Protein AF-A0A562IQB0-F1 (afdb_monomer)

Radius of gyration: 19.64 Å; Cα contacts (8 Å, |Δi|>4): 357; chains: 1; bounding box: 32×89×46 Å

Secondary structure (DSSP, 8-state):
-----------------BPPS-EEEEEPS--HHHHHHHHHHTT--EEEEEPTTS-EEEEE--S-HHHHHHHHHHHTTS--EEEEEEETTTTEEEEEEEETTEEEEEEEEETTEEES---HHHHHHHHT-TTHHHHHHHHHTS--SSGGGGHHHHHHHHT--TTHHHHHH-SBPPTTPEEEPPPP--TTSTHHHH------

Nearest PDB structures (foldseek):
  2l48-assembly1_B  TM=4.822E-01  e=5.823E-01  Bacillus phage Gamma
  6wue-assembly1_B-2  TM=5.271E-01  e=2.034E+00  Synechocystis sp. PCC 6803
  4fb3-assembly1_E  TM=5.180E-01  e=3.275E+00  Alphapolyomavirus muris
  3qfq-assembly1_E  TM=4.111E-01  e=3.689E+00  Merkel cell polyomavirus
  4lmd-assembly1_A  TM=3.768E-01  e=4.156E+00  JC polyomavirus

Sequence (200 aa):
MGDHGPVNGTDDTSATVPLPTRRAVLLPPVDPATATGLLQATGCGGWLVPEPGGATVFTGEVLSAGALARALGHGAGRPDGVLLWADPSGPEAGFVLLHRGDVVTAHSWTTSGAGELGEPALAARATGRPGVEPALRDLLARPAADPLAHLPELADLFGVPAAVLPLLTAAALPTGSVRVPVAPRRPGRLRSLLGGVRRR

Organism: NCBI:txid1181884

Solvent-accessible surface area (backbone atoms only — not comparable to full-atom values): 11550 Å² total; per-residue (Å²): 135,82,86,88,76,86,83,78,77,74,77,81,68,79,71,76,62,75,60,68,87,37,32,15,32,39,44,51,81,60,59,69,67,59,51,47,52,48,36,26,73,72,57,26,33,35,30,39,38,79,42,96,89,57,43,35,35,38,42,21,59,63,94,42,71,64,59,51,48,44,49,42,19,75,72,61,80,30,43,64,42,57,32,43,36,24,22,73,74,62,52,24,20,37,40,36,36,30,46,67,16,39,77,75,38,36,32,35,27,27,66,91,41,76,45,62,88,52,49,35,65,59,51,12,58,70,68,72,36,72,79,38,21,64,58,44,44,57,56,71,71,51,84,30,82,56,17,62,73,49,50,64,61,51,26,62,67,72,68,48,65,74,81,52,54,61,65,36,62,45,77,56,77,66,90,84,52,42,80,37,68,53,51,80,85,68,91,80,66,70,62,74,82,76,59,79,80,74,80,127

Foldseek 3Di:
DDDDDPPPPPPPCPPQPFADQKKKKWDAQADPVLVLVLCQLVLWWFWWDADDPRIIITITDDPDPQLSLLSCLVRRQQDFAKMWMARLNQGKTWIFGGARSDGQAIWMAGLVFIDGQGQLCSVCVSLVHVVLSVLVVVLSPDHPNGNLVCRVVVCVSRVNDPVCSCVRNPSGDDPPIGTRHRHDDDPDDSCVSPPPPPDD

Structure (mmCIF, N/CA/C/O backbone):
data_AF-A0A562IQB0-F1
#
_entry.id   AF-A0A562IQB0-F1
#
loop_
_atom_site.group_PDB
_atom_site.id
_atom_site.type_symbol
_atom_site.label_atom_id
_atom_site.label_alt_id
_atom_site.label_comp_id
_atom_site.label_asym_id
_atom_site.label_entity_id
_atom_site.label_seq_id
_atom_site.pdbx_PDB_ins_code
_atom_site.Cartn_x
_atom_site.Cartn_y
_atom_site.Cartn_z
_atom_site.occupancy
_atom_site.B_iso_or_equiv
_atom_site.auth_seq_id
_atom_site.auth_comp_id
_atom_site.auth_asym_id
_atom_site.auth_atom_id
_atom_site.pdbx_PDB_model_num
ATOM 1 N N . MET A 1 1 ? -2.781 56.641 27.896 1.00 42.31 1 MET A N 1
ATOM 2 C CA . MET A 1 1 ? -3.361 56.889 26.560 1.00 42.31 1 MET A CA 1
ATOM 3 C C . MET A 1 1 ? -2.452 56.177 25.560 1.00 42.31 1 MET A C 1
ATOM 5 O O . MET A 1 1 ? -1.357 56.675 25.364 1.00 42.31 1 MET A O 1
ATOM 9 N N . GLY A 1 2 ? -2.885 54.989 25.088 1.00 42.03 2 GLY A N 1
ATOM 10 C CA . GLY A 1 2 ? -2.252 54.050 24.118 1.00 42.03 2 GLY A CA 1
ATOM 11 C C . GLY A 1 2 ? -0.941 53.403 24.588 1.00 42.03 2 GLY A C 1
ATOM 12 O O . GLY A 1 2 ? -0.002 54.130 24.868 1.00 42.03 2 GLY A O 1
ATOM 13 N N . ASP A 1 3 ? -0.767 52.102 24.837 1.00 43.97 3 ASP A N 1
ATOM 14 C CA . ASP A 1 3 ? -1.264 50.821 24.283 1.00 43.97 3 ASP A CA 1
ATOM 15 C C . ASP A 1 3 ? -0.743 50.429 22.880 1.00 43.97 3 ASP A C 1
ATOM 17 O O . ASP A 1 3 ? -0.773 51.231 21.950 1.00 43.97 3 ASP A O 1
ATOM 21 N N . HIS A 1 4 ? -0.334 49.150 22.804 1.00 42.56 4 HIS A N 1
ATOM 22 C CA . HIS A 1 4 ? 0.113 48.295 21.690 1.00 42.56 4 HIS A CA 1
ATOM 23 C C . HIS A 1 4 ? 1.549 48.516 21.176 1.00 42.56 4 HIS A C 1
ATOM 25 O O . HIS A 1 4 ? 1.863 49.553 20.613 1.00 42.56 4 HIS A O 1
ATOM 31 N N . GLY A 1 5 ? 2.503 47.583 21.248 1.00 34.75 5 GLY A N 1
ATOM 32 C CA . GLY A 1 5 ? 2.569 46.184 21.687 1.00 34.75 5 GLY A CA 1
ATOM 33 C C . GLY A 1 5 ? 3.905 45.604 21.166 1.00 34.75 5 GLY A C 1
ATOM 34 O O . GLY A 1 5 ? 4.421 46.113 20.168 1.00 34.75 5 GLY A O 1
ATOM 35 N N . PRO A 1 6 ? 4.527 44.591 21.797 1.00 45.34 6 PRO A N 1
ATOM 36 C CA . PRO A 1 6 ? 5.664 43.916 21.184 1.00 45.34 6 PRO A CA 1
ATOM 37 C C . PRO A 1 6 ? 5.159 43.088 19.997 1.00 45.34 6 PRO A C 1
ATOM 39 O O . PRO A 1 6 ? 4.283 42.236 20.145 1.00 45.34 6 PRO A O 1
ATOM 42 N N . VAL A 1 7 ? 5.701 43.359 18.810 1.00 49.47 7 VAL A N 1
ATOM 43 C CA . VAL A 1 7 ? 5.529 42.512 17.628 1.00 49.47 7 VAL A CA 1
ATOM 44 C C . VAL A 1 7 ? 6.107 41.131 17.932 1.00 49.47 7 VAL A C 1
ATOM 46 O O . VAL A 1 7 ? 7.309 40.901 17.829 1.00 49.47 7 VAL A O 1
ATOM 49 N N . ASN A 1 8 ? 5.227 40.212 18.333 1.00 39.94 8 ASN A N 1
ATOM 50 C CA . ASN A 1 8 ? 5.448 38.778 18.230 1.00 39.94 8 ASN A CA 1
ATOM 51 C C . ASN A 1 8 ? 5.610 38.457 16.741 1.00 39.94 8 ASN A C 1
ATOM 53 O O . ASN A 1 8 ? 4.633 38.202 16.040 1.00 39.94 8 ASN A O 1
ATOM 57 N N . GLY A 1 9 ? 6.849 38.500 16.257 1.00 36.47 9 GLY A N 1
ATOM 58 C CA . GLY A 1 9 ? 7.233 37.753 15.072 1.00 36.47 9 GLY A CA 1
ATOM 59 C C . GLY A 1 9 ? 7.100 36.281 15.422 1.00 36.47 9 GLY A C 1
ATOM 60 O O . GLY A 1 9 ? 8.008 35.693 16.000 1.00 36.47 9 GLY A O 1
ATOM 61 N N . THR A 1 10 ? 5.929 35.709 15.158 1.00 38.91 10 THR A N 1
ATOM 62 C CA . THR A 1 10 ? 5.775 34.266 15.053 1.00 38.91 10 THR A CA 1
ATOM 63 C C . THR A 1 10 ? 6.739 33.801 13.976 1.00 38.91 10 THR A C 1
ATOM 65 O O . THR A 1 10 ? 6.515 34.044 12.791 1.00 38.91 10 THR A O 1
ATOM 68 N N . ASP A 1 11 ? 7.821 33.169 14.421 1.00 38.91 11 ASP A N 1
ATOM 69 C CA . ASP A 1 11 ? 8.531 32.147 13.670 1.00 38.91 11 ASP A CA 1
ATOM 70 C C . ASP A 1 11 ? 7.488 31.154 13.143 1.00 38.91 11 ASP A C 1
ATOM 72 O O . ASP A 1 11 ? 7.149 30.172 13.799 1.00 38.91 11 ASP A O 1
ATOM 76 N N . ASP A 1 12 ? 6.971 31.401 11.943 1.00 40.09 12 ASP A N 1
ATOM 77 C CA . ASP A 1 12 ? 6.351 30.366 11.122 1.00 40.09 12 ASP A CA 1
ATOM 78 C C . ASP A 1 12 ? 7.469 29.622 10.386 1.00 40.09 12 ASP A C 1
ATOM 80 O O . ASP A 1 12 ? 7.510 29.483 9.165 1.00 40.09 12 ASP A O 1
ATOM 84 N N . THR A 1 13 ? 8.448 29.161 11.167 1.00 38.16 13 THR A N 1
ATOM 85 C CA . THR A 1 13 ? 9.287 28.059 10.738 1.00 38.16 13 THR A CA 1
ATOM 86 C C . THR A 1 13 ? 8.414 26.835 10.939 1.00 38.16 13 THR A C 1
ATOM 88 O O . THR A 1 13 ? 8.466 26.179 11.980 1.00 38.16 13 THR A O 1
ATOM 91 N N . SER A 1 14 ? 7.562 26.558 9.949 1.00 41.16 14 SER A N 1
ATOM 92 C CA . SER A 1 14 ? 7.020 25.225 9.714 1.00 41.16 14 SER A CA 1
ATOM 93 C C . SER A 1 14 ? 8.219 24.291 9.594 1.00 41.16 14 SER A C 1
ATOM 95 O O . SER A 1 14 ? 8.784 24.093 8.522 1.00 41.16 14 SER A O 1
ATOM 97 N N . ALA A 1 15 ? 8.696 23.820 10.744 1.00 43.31 15 ALA A N 1
ATOM 98 C CA . ALA A 1 15 ? 9.834 22.944 10.849 1.00 43.31 15 ALA A CA 1
ATOM 99 C C . ALA A 1 15 ? 9.416 21.651 10.167 1.00 43.31 15 ALA A C 1
ATOM 101 O O . ALA A 1 15 ? 8.668 20.849 10.727 1.00 43.31 15 ALA A O 1
ATOM 102 N N . THR A 1 16 ? 9.854 21.486 8.923 1.00 50.19 16 THR A N 1
ATOM 103 C CA . THR A 1 16 ? 9.741 20.243 8.179 1.00 50.19 16 THR A CA 1
ATOM 104 C C . THR A 1 16 ? 10.505 19.205 8.982 1.00 50.19 16 THR A C 1
ATOM 106 O O . THR A 1 16 ? 11.728 19.133 8.903 1.00 50.19 16 THR A O 1
ATOM 109 N N . VAL A 1 17 ? 9.807 18.473 9.852 1.00 49.53 17 VAL A N 1
ATOM 110 C CA . VAL A 1 17 ? 10.419 17.439 10.683 1.00 49.53 17 VAL A CA 1
ATOM 111 C C . VAL A 1 17 ? 11.012 16.418 9.714 1.00 49.53 17 VAL A C 1
ATOM 113 O O . VAL A 1 17 ? 10.239 15.775 8.996 1.00 49.53 17 VAL A O 1
ATOM 116 N N . PRO A 1 18 ? 12.349 16.274 9.642 1.00 42.94 18 PRO A N 1
ATOM 117 C CA . PRO A 1 18 ? 12.948 15.314 8.736 1.00 42.94 18 PRO A CA 1
ATOM 118 C C . PRO A 1 18 ? 12.458 13.922 9.122 1.00 42.94 18 PRO A C 1
ATOM 120 O O . PRO A 1 18 ? 12.458 13.534 10.297 1.00 42.94 18 PRO A O 1
ATOM 123 N N . LEU A 1 19 ? 11.984 13.185 8.124 1.00 52.75 19 LEU A N 1
ATOM 124 C CA . LEU A 1 19 ? 11.581 11.804 8.297 1.00 52.75 19 LEU A CA 1
ATOM 125 C C . LEU A 1 19 ? 12.832 10.974 8.645 1.00 52.75 19 LEU A C 1
ATOM 127 O O . LEU A 1 19 ? 13.829 11.057 7.933 1.00 52.75 19 LEU A O 1
ATOM 131 N N . PRO A 1 20 ? 12.812 10.149 9.708 1.00 48.25 20 PRO A N 1
ATOM 132 C CA . PRO A 1 20 ? 13.707 9.002 9.802 1.00 48.25 20 PRO A CA 1
ATOM 133 C C . PRO A 1 20 ? 13.639 8.190 8.505 1.00 48.25 20 PRO A C 1
ATOM 135 O O . PRO A 1 20 ? 12.595 8.180 7.858 1.00 48.25 20 PRO A O 1
ATOM 138 N N . THR A 1 21 ? 14.717 7.496 8.163 1.00 54.06 21 THR A N 1
ATOM 139 C CA . THR A 1 21 ? 14.787 6.429 7.151 1.00 54.06 21 THR A CA 1
ATOM 140 C C . THR A 1 21 ? 13.542 5.537 7.235 1.00 54.06 21 THR A C 1
ATOM 142 O O . THR A 1 21 ? 13.414 4.746 8.171 1.00 54.06 21 THR A O 1
ATOM 145 N N . ARG A 1 22 ? 12.553 5.730 6.353 1.00 67.88 22 ARG A N 1
ATOM 146 C CA . ARG A 1 22 ? 11.202 5.174 6.544 1.00 67.88 22 ARG A CA 1
ATOM 147 C C . ARG A 1 22 ? 10.619 4.621 5.267 1.00 67.88 22 ARG A C 1
ATOM 149 O O . ARG A 1 22 ? 10.684 5.252 4.221 1.00 67.88 22 ARG A O 1
ATOM 156 N N . ARG A 1 23 ? 9.920 3.504 5.438 1.00 82.12 23 ARG A N 1
ATOM 157 C CA . ARG A 1 23 ? 9.030 2.919 4.447 1.00 82.12 23 ARG A CA 1
ATOM 158 C C . ARG A 1 23 ? 7.651 3.563 4.580 1.00 82.12 23 ARG A C 1
ATOM 160 O O . ARG A 1 23 ? 7.104 3.653 5.684 1.00 82.12 23 ARG A O 1
ATOM 167 N N . ALA A 1 24 ? 7.099 4.007 3.462 1.00 87.44 24 ALA A N 1
ATOM 168 C CA . ALA A 1 24 ? 5.715 4.431 3.353 1.00 87.44 24 ALA A CA 1
ATOM 169 C C . ALA A 1 24 ? 4.871 3.267 2.824 1.00 87.44 24 ALA A C 1
ATOM 171 O O . ALA A 1 24 ? 5.307 2.525 1.944 1.00 87.44 24 ALA A O 1
ATOM 172 N N . VAL A 1 25 ? 3.677 3.083 3.380 1.00 89.19 25 VAL A N 1
ATOM 173 C CA . VAL A 1 25 ? 2.759 1.996 3.036 1.00 89.19 25 VAL A CA 1
ATOM 174 C C . VAL A 1 25 ? 1.351 2.553 2.923 1.00 89.19 25 VAL A C 1
ATOM 176 O O . VAL A 1 25 ? 0.805 3.072 3.893 1.00 89.19 25 VAL A O 1
ATOM 179 N N . LEU A 1 26 ? 0.735 2.404 1.758 1.00 89.38 26 LEU A N 1
ATOM 180 C CA . LEU A 1 26 ? -0.697 2.584 1.595 1.00 89.38 26 LEU A CA 1
ATOM 181 C C . LEU A 1 26 ? -1.411 1.430 2.299 1.00 89.38 26 LEU A C 1
ATOM 183 O O . LEU A 1 26 ? -1.186 0.262 1.980 1.00 89.38 26 LEU A O 1
ATOM 187 N N . LEU A 1 27 ? -2.277 1.761 3.250 1.00 86.88 27 LEU A N 1
ATOM 188 C CA . LEU A 1 27 ? -3.128 0.794 3.927 1.00 86.88 27 LEU A CA 1
ATOM 189 C C . LEU A 1 27 ? -4.439 0.602 3.147 1.00 86.88 27 LEU A C 1
ATOM 191 O O . LEU A 1 27 ? -4.934 1.558 2.541 1.00 86.88 27 LEU A O 1
ATOM 195 N N . PRO A 1 28 ? -5.040 -0.603 3.189 1.00 80.44 28 PRO A N 1
ATOM 196 C CA . PRO A 1 28 ? -6.407 -0.792 2.718 1.00 80.44 28 PRO A CA 1
ATOM 197 C C . PRO A 1 28 ? -7.372 0.098 3.524 1.00 80.44 28 PRO A C 1
ATOM 199 O O . PRO A 1 28 ? -7.030 0.513 4.634 1.00 80.44 28 PRO A O 1
ATOM 202 N N . PRO A 1 29 ? -8.579 0.382 3.005 1.00 78.06 29 PRO A N 1
ATOM 203 C CA . PRO A 1 29 ? -9.560 1.203 3.706 1.00 78.06 29 PRO A CA 1
ATOM 204 C C . PRO A 1 29 ? -9.973 0.527 5.020 1.00 78.06 29 PRO A C 1
ATOM 206 O O . PRO A 1 29 ? -10.721 -0.449 5.038 1.00 78.06 29 PRO A O 1
ATOM 209 N N . VAL A 1 30 ? -9.456 1.050 6.127 1.00 78.81 30 VAL A N 1
ATOM 210 C CA . VAL A 1 30 ? -9.752 0.634 7.501 1.00 78.81 30 VAL A CA 1
ATOM 211 C C . VAL A 1 30 ? -9.928 1.887 8.348 1.00 78.81 30 VAL A C 1
ATOM 213 O O . VAL A 1 30 ? -9.373 2.940 8.027 1.00 78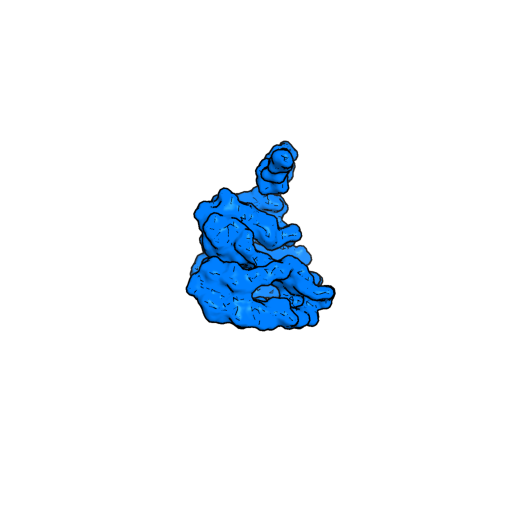.81 30 VAL A O 1
ATOM 216 N N . ASP A 1 31 ? -10.693 1.802 9.433 1.00 81.31 31 ASP A N 1
ATOM 217 C CA . ASP A 1 31 ? -10.843 2.962 10.303 1.00 81.31 31 ASP A CA 1
ATOM 218 C C . ASP A 1 31 ? -9.496 3.327 10.977 1.00 81.31 31 ASP A C 1
ATOM 220 O O . ASP A 1 31 ? -8.699 2.438 11.311 1.00 81.31 31 ASP A O 1
ATOM 224 N N . PRO A 1 32 ? -9.210 4.625 11.201 1.00 81.38 32 PRO A N 1
ATOM 225 C CA . PRO A 1 32 ? -7.925 5.059 11.751 1.00 81.38 32 PRO A CA 1
ATOM 226 C C . PRO A 1 32 ? -7.595 4.486 13.136 1.00 81.38 32 PRO A C 1
ATOM 228 O O . PRO A 1 32 ? -6.417 4.308 13.462 1.00 81.38 32 PRO A O 1
ATOM 231 N N . ALA A 1 33 ? -8.605 4.188 13.963 1.00 83.75 33 ALA A N 1
ATOM 232 C CA . ALA A 1 33 ? -8.394 3.622 15.293 1.00 83.75 33 ALA A CA 1
ATOM 233 C C . ALA A 1 33 ? -7.912 2.167 15.196 1.00 83.75 33 ALA A C 1
ATOM 235 O O . ALA A 1 33 ? -6.928 1.800 15.844 1.00 83.75 33 ALA A O 1
ATOM 236 N N . THR A 1 34 ? -8.528 1.369 14.322 1.00 84.12 34 THR A N 1
ATOM 237 C CA . THR A 1 34 ? -8.084 0.012 13.987 1.00 84.12 34 THR A CA 1
ATOM 238 C C . THR A 1 34 ? -6.694 0.024 13.362 1.00 84.12 34 THR A C 1
ATOM 240 O O . THR A 1 34 ? -5.830 -0.732 13.809 1.00 84.12 34 THR A O 1
ATOM 243 N N . ALA A 1 35 ? -6.425 0.916 12.399 1.00 83.69 35 ALA A N 1
ATOM 244 C CA . ALA A 1 35 ? -5.091 1.067 11.811 1.00 83.69 35 ALA A CA 1
ATOM 245 C C . ALA A 1 35 ? -4.028 1.352 12.884 1.00 83.69 35 ALA A C 1
ATOM 247 O O . ALA A 1 35 ? -3.000 0.679 12.946 1.00 83.69 35 ALA A O 1
ATOM 248 N N . THR A 1 36 ? -4.306 2.307 13.776 1.00 86.12 36 THR A N 1
ATOM 249 C CA . THR A 1 36 ? -3.408 2.683 14.876 1.00 86.12 36 THR A CA 1
ATOM 250 C C . THR A 1 36 ? -3.148 1.506 15.814 1.00 86.12 36 THR A C 1
ATOM 252 O O . THR A 1 36 ? -1.992 1.208 16.118 1.00 86.12 36 THR A O 1
ATOM 255 N N . GLY A 1 37 ? -4.199 0.806 16.251 1.00 83.75 37 GLY A N 1
ATOM 256 C CA . GLY A 1 37 ? -4.073 -0.347 17.143 1.00 83.75 37 GLY A CA 1
ATOM 257 C C . GLY A 1 37 ? -3.285 -1.502 16.518 1.00 83.75 37 GLY A C 1
ATOM 258 O O . GLY A 1 37 ? -2.474 -2.138 17.193 1.00 83.75 37 GLY A O 1
ATOM 259 N N . LEU A 1 38 ? -3.464 -1.742 15.218 1.00 82.81 38 LEU A N 1
ATOM 260 C CA . LEU A 1 38 ? -2.730 -2.763 14.472 1.00 82.81 38 LEU A CA 1
ATOM 261 C C . LEU A 1 38 ? -1.248 -2.434 14.329 1.00 82.81 38 LEU A C 1
ATOM 263 O O . LEU A 1 38 ? -0.409 -3.280 14.632 1.00 82.81 38 LEU A O 1
ATOM 267 N N . LEU A 1 39 ? -0.925 -1.203 13.933 1.00 85.25 39 LEU A N 1
ATOM 268 C CA . LEU A 1 39 ? 0.457 -0.733 13.829 1.00 85.25 39 LEU A CA 1
ATOM 269 C C . LEU A 1 39 ? 1.171 -0.812 15.184 1.00 85.25 39 LEU A C 1
ATOM 271 O O . LEU A 1 39 ? 2.314 -1.255 15.279 1.00 85.25 39 LEU A O 1
ATOM 275 N N . GLN A 1 40 ? 0.472 -0.473 16.265 1.00 84.50 40 GLN A N 1
ATOM 276 C CA . GLN A 1 40 ? 0.987 -0.647 17.619 1.00 84.50 40 GLN A CA 1
ATOM 277 C C . GLN A 1 40 ? 1.226 -2.116 17.976 1.00 84.50 40 GLN A C 1
ATOM 279 O O . GLN A 1 40 ? 2.250 -2.443 18.580 1.00 84.50 40 GLN A O 1
ATOM 284 N N . ALA A 1 41 ? 0.312 -3.012 17.596 1.00 80.81 41 ALA A N 1
ATOM 285 C CA . ALA A 1 41 ? 0.441 -4.445 17.843 1.00 80.81 41 ALA A CA 1
ATOM 286 C C . ALA A 1 41 ? 1.611 -5.076 17.069 1.00 80.81 41 ALA A C 1
ATOM 288 O O . ALA A 1 41 ? 2.240 -6.009 17.574 1.00 80.81 41 ALA A O 1
ATOM 289 N N . THR A 1 42 ? 1.949 -4.545 15.889 1.00 77.56 42 THR A N 1
ATOM 290 C CA . THR A 1 42 ? 3.146 -4.941 15.128 1.00 77.56 42 THR A CA 1
ATOM 291 C C . THR A 1 42 ? 4.428 -4.289 15.647 1.00 77.56 42 THR A C 1
ATOM 293 O O . THR A 1 42 ? 5.513 -4.601 15.160 1.00 77.56 42 THR A O 1
ATOM 296 N N . GLY A 1 43 ? 4.332 -3.413 16.654 1.00 80.12 43 GLY A N 1
ATOM 297 C CA . GLY A 1 43 ? 5.461 -2.654 17.187 1.00 80.12 43 GLY A CA 1
ATOM 298 C C . GLY A 1 43 ? 5.944 -1.545 16.252 1.00 80.12 43 GLY A C 1
ATOM 299 O O . GLY A 1 43 ? 7.030 -1.013 16.468 1.00 80.12 43 GLY A O 1
ATOM 300 N N . CYS A 1 44 ? 5.157 -1.202 15.232 1.00 82.31 44 CYS A N 1
ATOM 301 C CA . CYS A 1 44 ? 5.449 -0.116 14.312 1.00 82.31 44 CYS A CA 1
ATOM 302 C C . CYS A 1 44 ? 5.146 1.229 14.980 1.00 82.31 44 CYS A C 1
ATOM 304 O O . CYS A 1 44 ? 4.100 1.428 15.601 1.00 82.31 44 CYS A O 1
ATOM 306 N N . GLY A 1 45 ? 6.074 2.169 14.825 1.00 82.38 45 GLY A N 1
ATOM 307 C CA . GLY A 1 45 ? 5.884 3.576 15.158 1.00 82.38 45 GLY A CA 1
ATOM 308 C C . GLY A 1 45 ? 6.004 4.419 13.906 1.00 82.38 45 GLY A C 1
ATOM 309 O O . GLY A 1 45 ? 6.806 4.115 13.020 1.00 82.38 45 GLY A O 1
ATOM 310 N N . GLY A 1 46 ? 5.216 5.482 13.824 1.00 86.75 46 GLY A N 1
ATOM 311 C CA . GLY A 1 46 ? 5.205 6.307 12.628 1.00 86.75 46 GLY A CA 1
ATOM 312 C C . GLY A 1 46 ? 4.090 7.328 12.632 1.00 86.75 46 GLY A C 1
ATOM 313 O O . GLY A 1 46 ? 3.742 7.886 13.673 1.00 86.75 46 GLY A O 1
ATOM 314 N N . TRP A 1 47 ? 3.577 7.592 11.440 1.00 87.81 47 TRP A N 1
ATOM 315 C CA . TRP A 1 47 ? 2.591 8.625 11.179 1.00 87.81 47 TRP A CA 1
ATOM 316 C C . TRP A 1 47 ? 1.563 8.102 10.191 1.00 87.81 47 TRP A C 1
ATOM 318 O O . TRP A 1 47 ? 1.925 7.431 9.229 1.00 87.81 47 TRP A O 1
ATOM 328 N N . LEU A 1 48 ? 0.295 8.403 10.446 1.00 88.88 48 LEU A N 1
ATOM 329 C CA . LEU A 1 48 ? -0.794 8.194 9.505 1.00 88.88 48 LEU A CA 1
ATOM 330 C C . LEU A 1 48 ? -1.068 9.508 8.787 1.00 88.88 48 LEU A C 1
ATOM 332 O O . LEU A 1 48 ? -1.266 10.544 9.423 1.00 88.88 48 LEU A O 1
ATOM 336 N N . VAL A 1 49 ? -1.098 9.439 7.468 1.00 87.31 49 VAL A N 1
ATOM 337 C CA . VAL A 1 49 ? -1.494 10.519 6.579 1.00 87.31 49 VAL A CA 1
ATOM 338 C C . VAL A 1 49 ? -2.863 10.148 6.009 1.00 87.31 49 VAL A C 1
ATOM 340 O O . VAL A 1 49 ? -2.943 9.221 5.197 1.00 87.31 49 VAL A O 1
ATOM 343 N N . PRO A 1 50 ? -3.948 10.787 6.475 1.00 81.25 50 PRO A N 1
ATOM 344 C CA . PRO A 1 50 ? -5.270 10.568 5.908 1.00 81.25 50 PRO A CA 1
ATOM 345 C C . PRO A 1 50 ? -5.367 11.238 4.535 1.00 81.25 50 PRO A C 1
ATOM 347 O O . PRO A 1 50 ? -4.998 12.401 4.394 1.00 81.25 50 PRO A O 1
ATOM 350 N N . GLU A 1 51 ? -5.911 10.525 3.552 1.00 78.06 51 GLU A N 1
ATOM 351 C CA . GLU A 1 51 ? -6.179 11.067 2.220 1.00 78.06 51 GLU A CA 1
ATOM 352 C C . GLU A 1 51 ? -7.672 11.374 2.014 1.00 78.06 51 GLU A C 1
ATOM 354 O O . GLU A 1 51 ? -8.548 10.661 2.532 1.00 78.06 51 GLU A O 1
ATOM 359 N N . PRO A 1 52 ? -7.999 12.392 1.197 1.00 61.16 52 PRO A N 1
ATOM 360 C CA . PRO A 1 52 ? -9.352 12.584 0.692 1.00 61.16 52 PRO A CA 1
ATOM 361 C C . PRO A 1 52 ? -9.812 11.321 -0.057 1.00 61.16 52 PRO A C 1
ATOM 363 O O . PRO A 1 52 ? -9.193 10.904 -1.031 1.00 61.16 52 PRO A O 1
ATOM 366 N N . GLY A 1 53 ? -10.896 10.690 0.403 1.00 63.56 53 GLY A N 1
ATOM 367 C CA . GLY A 1 53 ? -11.393 9.422 -0.158 1.00 63.56 53 GLY A CA 1
ATOM 368 C C . GLY A 1 53 ? -11.159 8.187 0.719 1.00 63.56 53 GLY A C 1
ATOM 369 O O . GLY A 1 53 ? -11.520 7.086 0.315 1.00 63.56 53 GLY A O 1
ATOM 370 N N . GLY A 1 54 ? -10.610 8.355 1.929 1.00 69.06 54 GLY A N 1
ATOM 371 C CA . GLY A 1 54 ? -10.563 7.303 2.955 1.00 69.06 54 GLY A CA 1
ATOM 372 C C . GLY A 1 54 ? -9.354 6.368 2.873 1.00 69.06 54 GLY A C 1
ATOM 373 O O . GLY A 1 54 ? -9.206 5.485 3.717 1.00 69.06 54 GLY A O 1
ATOM 374 N N . ALA A 1 55 ? -8.466 6.575 1.899 1.00 72.69 55 ALA A N 1
ATOM 375 C CA . ALA A 1 55 ? -7.147 5.958 1.900 1.00 72.69 55 ALA A CA 1
ATOM 376 C C . ALA A 1 55 ? -6.302 6.516 3.058 1.00 72.69 55 ALA A C 1
ATOM 378 O O . ALA A 1 55 ? -6.467 7.660 3.480 1.00 72.69 55 ALA A O 1
ATOM 379 N N . THR A 1 56 ? -5.398 5.701 3.597 1.00 86.62 56 THR A N 1
ATOM 380 C CA . THR A 1 56 ? -4.472 6.136 4.647 1.00 86.62 56 THR A CA 1
ATOM 381 C C . THR A 1 56 ? -3.075 5.635 4.327 1.00 86.62 56 THR A C 1
ATOM 383 O O . THR A 1 56 ? -2.877 4.436 4.124 1.00 86.62 56 THR A O 1
ATOM 386 N N . VAL A 1 57 ? -2.100 6.541 4.302 1.00 87.50 57 VAL A N 1
ATOM 387 C CA . VAL A 1 57 ? -0.686 6.187 4.150 1.00 87.50 57 VAL A CA 1
ATOM 388 C C . VAL A 1 57 ? -0.039 6.156 5.525 1.00 87.50 57 VAL A C 1
ATOM 390 O O . VAL A 1 57 ? -0.113 7.118 6.285 1.00 87.50 57 VAL A O 1
ATOM 393 N N . PHE A 1 58 ? 0.592 5.039 5.861 1.00 88.44 58 PHE A N 1
ATOM 394 C CA . PHE A 1 58 ? 1.445 4.9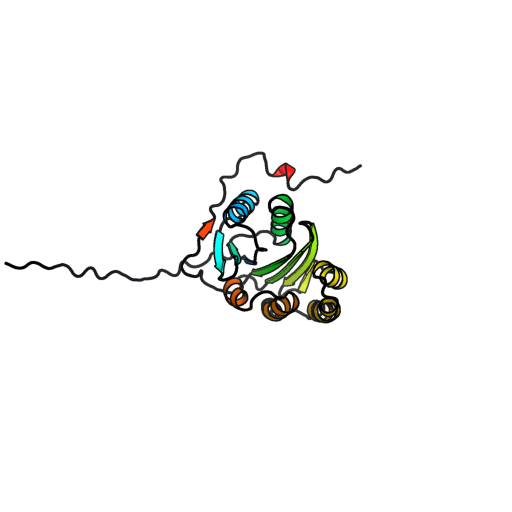27 7.029 1.00 88.44 58 PHE A CA 1
ATOM 395 C C . PHE A 1 58 ? 2.901 5.156 6.638 1.00 88.44 58 PHE A C 1
ATOM 397 O O . PHE A 1 58 ? 3.432 4.439 5.795 1.00 88.44 58 PHE A O 1
ATOM 404 N N . THR A 1 59 ? 3.568 6.086 7.313 1.00 86.69 59 THR A N 1
ATOM 405 C CA . THR A 1 59 ? 4.998 6.351 7.130 1.00 86.69 59 THR A CA 1
ATOM 406 C C . THR A 1 59 ? 5.724 6.106 8.444 1.00 86.69 59 THR A C 1
ATOM 408 O O . THR A 1 59 ? 5.511 6.811 9.437 1.00 86.69 59 THR A O 1
ATOM 411 N N . GLY A 1 60 ? 6.598 5.102 8.477 1.00 83.69 60 GLY A N 1
ATOM 412 C CA . GLY A 1 60 ? 7.225 4.672 9.722 1.00 83.69 60 GLY A CA 1
ATOM 413 C C . GLY A 1 60 ? 8.226 3.539 9.559 1.00 83.69 60 GLY A C 1
ATOM 414 O O . GLY A 1 60 ? 8.631 3.181 8.454 1.00 83.69 60 GLY A O 1
ATOM 415 N N . GLU A 1 61 ? 8.638 2.979 10.692 1.00 77.56 61 GLU A N 1
ATOM 416 C CA . GLU A 1 61 ? 9.468 1.777 10.704 1.00 77.56 61 GLU A CA 1
ATOM 417 C C . GLU A 1 61 ? 8.584 0.557 10.426 1.00 77.56 61 GLU A C 1
ATOM 419 O O . GLU A 1 61 ? 7.922 0.014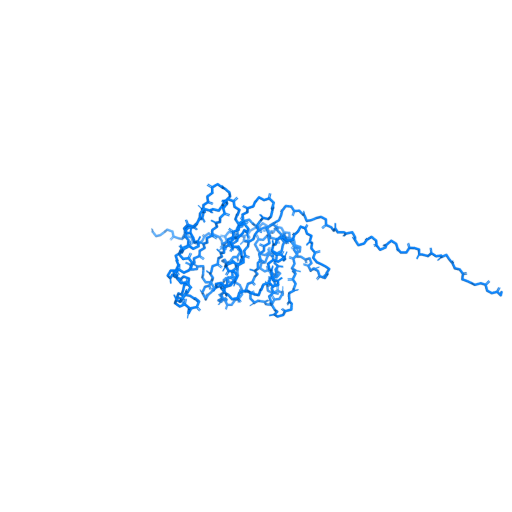 11.316 1.00 77.56 61 GLU A O 1
ATOM 424 N N . VAL A 1 62 ? 8.548 0.141 9.159 1.00 73.06 62 VAL A N 1
ATOM 425 C CA . VAL A 1 62 ? 7.882 -1.090 8.724 1.00 73.06 62 VAL A CA 1
ATOM 426 C C . VAL A 1 62 ? 8.948 -2.124 8.404 1.00 73.06 62 VAL A C 1
ATOM 428 O O . VAL A 1 62 ? 9.587 -2.059 7.361 1.00 73.06 62 VAL A O 1
ATOM 431 N N . LEU A 1 63 ? 9.107 -3.110 9.288 1.00 67.25 63 LEU A N 1
ATOM 432 C CA . LEU A 1 63 ? 10.079 -4.192 9.094 1.00 67.25 63 LEU A CA 1
ATOM 433 C C . LEU A 1 63 ? 9.731 -5.088 7.893 1.00 67.25 63 LEU A C 1
ATOM 435 O O . LEU A 1 63 ? 10.615 -5.667 7.274 1.00 67.25 63 LEU A O 1
ATOM 439 N N . SER A 1 64 ? 8.440 -5.244 7.584 1.00 78.50 64 SER A N 1
ATOM 440 C CA . SER A 1 64 ? 7.962 -6.032 6.445 1.00 78.50 64 SER A CA 1
ATOM 441 C C . SER A 1 64 ? 6.526 -5.649 6.087 1.00 78.50 64 SER A C 1
ATOM 443 O O . SER A 1 64 ? 5.635 -5.694 6.940 1.00 78.50 64 SER A O 1
ATOM 445 N N . ALA A 1 65 ? 6.288 -5.323 4.813 1.00 80.62 65 ALA A N 1
ATOM 446 C CA . ALA A 1 65 ? 4.945 -5.055 4.302 1.00 80.62 65 ALA A CA 1
ATOM 447 C C . ALA A 1 65 ? 4.048 -6.302 4.399 1.00 80.62 65 ALA A C 1
ATOM 449 O O . ALA A 1 65 ? 2.884 -6.194 4.772 1.00 80.62 65 ALA A O 1
ATOM 450 N N . GLY A 1 66 ? 4.599 -7.500 4.164 1.00 82.69 66 GLY A N 1
ATOM 451 C CA . GLY A 1 66 ? 3.873 -8.763 4.319 1.00 82.69 66 GLY A CA 1
ATOM 452 C C . GLY A 1 66 ? 3.471 -9.056 5.768 1.00 82.69 66 GLY A C 1
ATOM 453 O O . GLY A 1 66 ? 2.360 -9.522 6.022 1.00 82.69 66 GLY A O 1
ATOM 454 N N . ALA A 1 67 ? 4.331 -8.742 6.744 1.00 82.75 67 ALA A N 1
ATOM 455 C CA . ALA A 1 67 ? 3.982 -8.876 8.161 1.00 82.75 67 ALA A CA 1
ATOM 456 C C . ALA A 1 67 ? 2.853 -7.913 8.564 1.00 82.75 67 ALA A C 1
ATOM 458 O O . ALA A 1 67 ? 1.918 -8.318 9.259 1.00 82.75 67 ALA A O 1
ATOM 459 N N . LEU A 1 68 ? 2.907 -6.668 8.081 1.00 84.19 68 LEU A N 1
ATOM 460 C CA . LEU A 1 68 ? 1.846 -5.682 8.283 1.00 84.19 68 LEU A CA 1
ATOM 461 C C . LEU A 1 68 ? 0.528 -6.124 7.626 1.00 84.19 68 LEU A C 1
ATOM 463 O O . LEU A 1 68 ? -0.518 -6.086 8.270 1.00 84.19 68 LEU A O 1
ATOM 467 N N . ALA A 1 69 ? 0.581 -6.624 6.389 1.00 86.19 69 ALA A N 1
ATOM 468 C CA . ALA A 1 69 ? -0.574 -7.150 5.666 1.00 86.19 69 ALA A CA 1
ATOM 469 C C . ALA A 1 69 ? -1.250 -8.305 6.426 1.00 86.19 69 ALA A C 1
ATOM 471 O O . ALA A 1 69 ? -2.467 -8.319 6.592 1.00 86.19 69 ALA A O 1
ATOM 472 N N . ARG A 1 70 ? -0.463 -9.241 6.975 1.00 85.56 70 ARG A N 1
ATOM 473 C CA . ARG A 1 70 ? -0.991 -10.325 7.821 1.00 85.56 70 ARG A CA 1
ATOM 474 C C . ARG A 1 70 ? -1.646 -9.790 9.091 1.00 85.56 70 ARG A C 1
ATOM 476 O O . ARG A 1 70 ? -2.710 -10.278 9.462 1.00 85.56 70 ARG A O 1
ATOM 483 N N . ALA A 1 71 ? -1.047 -8.801 9.753 1.00 84.19 71 ALA A N 1
ATOM 484 C CA . ALA A 1 71 ? -1.639 -8.193 10.944 1.00 84.19 71 ALA A CA 1
ATOM 485 C C . ALA A 1 71 ? -2.994 -7.535 10.631 1.00 84.19 71 ALA A C 1
ATOM 487 O O . ALA A 1 71 ? -3.964 -7.761 11.357 1.00 84.19 71 ALA A O 1
ATOM 488 N N . LEU A 1 72 ? -3.085 -6.813 9.509 1.00 82.31 72 LEU A N 1
ATOM 489 C CA . LEU A 1 72 ? -4.343 -6.267 8.987 1.00 82.31 72 LEU A CA 1
ATOM 490 C C . LEU A 1 72 ? -5.371 -7.369 8.730 1.00 82.31 72 LEU A C 1
ATOM 492 O O . LEU A 1 72 ? -6.510 -7.259 9.176 1.00 82.31 72 LEU A O 1
ATOM 496 N N . GLY A 1 73 ? -4.957 -8.469 8.106 1.00 82.81 73 GLY A N 1
ATOM 497 C CA . GLY A 1 73 ? -5.804 -9.634 7.881 1.00 82.81 73 GLY A CA 1
ATOM 498 C C . GLY A 1 73 ? -6.475 -10.186 9.137 1.00 82.81 73 GLY A C 1
ATOM 499 O O . GLY A 1 73 ? -7.667 -10.501 9.126 1.00 82.81 73 GLY A O 1
ATOM 500 N N . HIS A 1 74 ? -5.720 -10.257 10.235 1.00 81.81 74 HIS A N 1
ATOM 501 C CA . HIS A 1 74 ? -6.193 -10.822 11.497 1.00 81.81 74 HIS A CA 1
ATOM 502 C C . HIS A 1 74 ? -7.063 -9.857 12.309 1.00 81.81 74 HIS A C 1
ATOM 504 O O . HIS A 1 74 ? -7.956 -10.319 13.017 1.00 81.81 74 HIS A O 1
ATOM 510 N N . GLY A 1 75 ? -6.803 -8.545 12.251 1.00 75.31 75 GLY A N 1
ATOM 511 C CA . GLY A 1 75 ? -7.465 -7.581 13.140 1.00 75.31 75 GLY A CA 1
ATOM 512 C C . GLY A 1 75 ? -8.417 -6.584 12.480 1.00 75.31 75 GLY A C 1
ATOM 513 O O . GLY A 1 75 ? -9.200 -5.980 13.201 1.00 75.31 75 GLY A O 1
ATOM 514 N N . ALA A 1 76 ? -8.413 -6.433 11.152 1.00 73.56 76 ALA A N 1
ATOM 515 C CA . ALA A 1 76 ? -9.265 -5.468 10.441 1.00 73.56 76 ALA A CA 1
ATOM 516 C C . ALA A 1 76 ? -10.506 -6.094 9.776 1.00 73.56 76 ALA A C 1
ATOM 518 O O . ALA A 1 76 ? -11.049 -5.539 8.827 1.00 73.56 76 ALA A O 1
ATOM 519 N N . GLY A 1 77 ? -10.958 -7.267 10.233 1.00 70.69 77 GLY A N 1
ATOM 520 C CA . GLY A 1 77 ? -12.195 -7.865 9.719 1.00 70.69 77 GLY A CA 1
ATOM 521 C C . GLY A 1 77 ? -12.091 -8.415 8.293 1.00 70.69 77 GLY A C 1
ATOM 522 O O . GLY A 1 77 ? -13.074 -8.375 7.562 1.00 70.69 77 GLY A O 1
ATOM 523 N N . ARG A 1 78 ? -10.929 -8.982 7.927 1.00 80.88 78 ARG A N 1
ATOM 524 C CA . ARG A 1 78 ? -10.672 -9.640 6.630 1.00 80.88 78 ARG A CA 1
ATOM 525 C C . ARG A 1 78 ? -10.755 -8.705 5.410 1.00 80.88 78 ARG A C 1
ATOM 527 O O . ARG A 1 78 ? -11.548 -8.964 4.506 1.00 80.88 78 ARG A O 1
ATOM 534 N N . PRO A 1 79 ? -9.920 -7.654 5.347 1.00 79.50 79 PRO A N 1
ATOM 535 C CA . PRO A 1 79 ? -9.937 -6.718 4.229 1.00 79.50 79 PRO A CA 1
ATOM 536 C C . PRO A 1 79 ? -9.531 -7.388 2.907 1.00 79.50 79 PRO A C 1
ATOM 538 O O . PRO A 1 79 ? -8.623 -8.223 2.867 1.00 79.50 79 PRO A O 1
ATOM 541 N N . ASP A 1 80 ? -10.187 -6.970 1.829 1.00 85.19 80 ASP A N 1
ATOM 542 C CA . ASP A 1 80 ? -9.693 -7.095 0.459 1.00 85.19 80 ASP A CA 1
ATOM 543 C C . ASP A 1 80 ? -8.943 -5.806 0.102 1.00 85.19 80 ASP A C 1
ATOM 545 O O . ASP A 1 80 ? -9.381 -4.710 0.463 1.00 85.19 80 ASP A O 1
ATOM 549 N N . GLY A 1 81 ? -7.819 -5.909 -0.605 1.00 86.56 81 GLY A N 1
ATOM 550 C CA . GLY A 1 81 ? -7.133 -4.717 -1.095 1.00 86.56 81 GLY A CA 1
ATOM 551 C C . GLY A 1 81 ? -5.663 -4.916 -1.412 1.00 86.56 81 GLY A C 1
ATOM 552 O O . GLY A 1 81 ? -5.106 -6.002 -1.271 1.00 86.56 81 GLY A O 1
ATOM 553 N N . VAL A 1 82 ? -5.030 -3.827 -1.833 1.00 88.94 82 VAL A N 1
ATOM 554 C CA . VAL A 1 82 ? -3.597 -3.768 -2.105 1.00 88.94 82 VAL A CA 1
ATOM 555 C C . VAL A 1 82 ? -2.917 -2.881 -1.069 1.00 88.94 82 VAL A C 1
ATOM 557 O O . VAL A 1 82 ? -3.388 -1.787 -0.766 1.00 88.94 82 VAL A O 1
ATOM 560 N N . LEU A 1 83 ? -1.799 -3.356 -0.531 1.00 90.94 83 LEU A N 1
ATOM 561 C CA . LEU A 1 83 ? -0.832 -2.520 0.159 1.00 90.94 83 LEU A CA 1
ATOM 562 C C . LEU A 1 83 ? 0.264 -2.187 -0.840 1.00 90.94 83 LEU A C 1
ATOM 564 O O . LEU A 1 83 ? 1.029 -3.075 -1.207 1.00 90.94 83 LEU A O 1
ATOM 568 N N . LEU A 1 84 ? 0.349 -0.931 -1.264 1.00 92.56 84 LEU A N 1
ATOM 569 C CA . LEU A 1 84 ? 1.504 -0.425 -2.005 1.00 92.56 84 LEU A CA 1
ATOM 570 C C . LEU A 1 84 ? 2.508 0.153 -1.021 1.00 92.56 84 LEU A C 1
ATOM 572 O O . LEU A 1 84 ? 2.112 0.813 -0.062 1.00 92.56 84 LEU A O 1
ATOM 576 N N . TRP A 1 85 ? 3.795 -0.079 -1.241 1.00 92.62 85 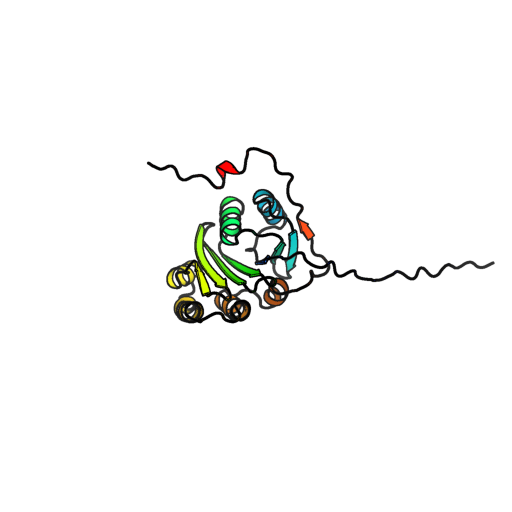TRP A N 1
ATOM 577 C CA . TRP A 1 85 ? 4.822 0.453 -0.359 1.00 92.62 85 TRP A CA 1
ATOM 578 C C . TRP A 1 85 ? 6.067 0.898 -1.112 1.00 92.62 85 TRP A C 1
ATOM 580 O O . TRP A 1 85 ? 6.382 0.382 -2.183 1.00 92.62 85 TRP A O 1
ATOM 590 N N . ALA A 1 86 ? 6.769 1.849 -0.508 1.00 91.38 86 ALA A N 1
ATOM 591 C CA . ALA A 1 86 ? 7.999 2.430 -1.017 1.00 91.38 86 ALA A CA 1
ATOM 592 C C . ALA A 1 86 ? 8.965 2.691 0.140 1.00 91.38 86 ALA A C 1
ATOM 594 O O . ALA A 1 86 ? 8.552 3.143 1.208 1.00 91.38 86 ALA A O 1
ATOM 595 N N . ASP A 1 87 ? 10.243 2.417 -0.071 1.00 87.88 87 ASP A N 1
ATOM 596 C CA . ASP A 1 87 ? 11.337 2.881 0.770 1.00 87.88 87 ASP A CA 1
ATOM 597 C C . ASP A 1 87 ? 12.191 3.857 -0.055 1.00 87.88 87 ASP A C 1
ATOM 599 O O . ASP A 1 87 ? 12.987 3.432 -0.891 1.00 87.88 87 ASP A O 1
ATOM 603 N N . PRO A 1 88 ? 12.018 5.178 0.120 1.00 74.69 88 PRO A N 1
ATOM 604 C CA . PRO A 1 88 ? 12.823 6.168 -0.587 1.00 74.69 88 PRO A CA 1
ATOM 605 C C . PRO A 1 88 ? 14.280 6.223 -0.099 1.00 74.69 88 PRO A C 1
ATOM 607 O O . PRO A 1 88 ? 15.101 6.876 -0.737 1.00 74.69 88 PRO A O 1
ATOM 610 N N . SER A 1 89 ? 14.618 5.579 1.027 1.00 77.38 89 SER A N 1
ATOM 611 C CA . SER A 1 89 ? 15.959 5.663 1.625 1.00 77.38 89 SER A CA 1
ATOM 612 C C . SER A 1 89 ? 16.913 4.593 1.096 1.00 77.38 89 SER A C 1
ATOM 614 O O . SER A 1 89 ? 18.102 4.850 0.922 1.00 77.38 89 SER A O 1
ATOM 616 N N . GLY A 1 90 ? 16.396 3.396 0.836 1.00 75.19 90 GLY A N 1
ATOM 617 C CA . GLY A 1 90 ? 17.034 2.388 -0.001 1.00 75.19 90 GLY A CA 1
ATOM 618 C C . GLY A 1 90 ? 16.010 2.053 -1.070 1.00 75.19 90 GLY A C 1
ATOM 619 O O . GLY A 1 90 ? 15.037 1.421 -0.687 1.00 75.19 90 GLY A O 1
ATOM 620 N N . PRO A 1 91 ? 16.157 2.532 -2.322 1.00 79.88 91 PRO A N 1
ATOM 621 C CA . PRO A 1 91 ? 15.090 2.585 -3.323 1.00 79.88 91 PRO A CA 1
ATOM 622 C C . PRO A 1 91 ? 14.514 1.193 -3.558 1.00 79.88 91 PRO A C 1
ATOM 624 O O . PRO A 1 91 ? 15.013 0.421 -4.370 1.00 79.88 91 PRO A O 1
ATOM 627 N N 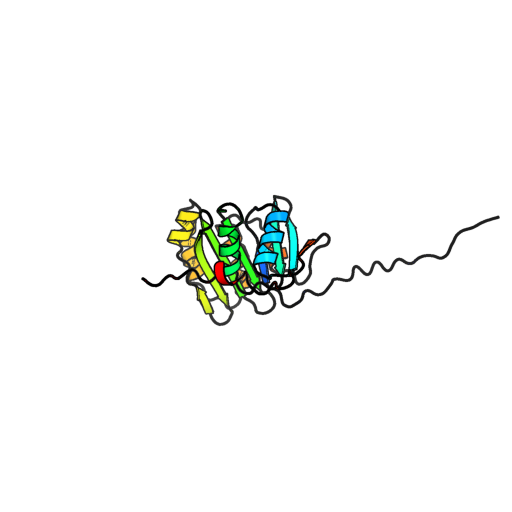. GLU A 1 92 ? 13.481 0.874 -2.796 1.00 89.19 92 GLU A N 1
ATOM 628 C CA . GLU A 1 92 ? 12.755 -0.380 -2.813 1.00 89.19 92 GLU A CA 1
ATOM 629 C C . GLU A 1 92 ? 11.279 -0.040 -2.925 1.00 89.19 92 GLU A C 1
ATOM 631 O O . GLU A 1 92 ? 10.791 0.934 -2.349 1.00 89.19 92 GLU A O 1
ATOM 636 N N . ALA A 1 93 ? 10.545 -0.854 -3.658 1.00 91.69 93 ALA A N 1
ATOM 637 C CA . ALA A 1 93 ? 9.114 -0.683 -3.803 1.00 91.69 93 ALA A CA 1
ATOM 638 C C . ALA A 1 93 ? 8.455 -2.038 -3.934 1.00 91.69 93 ALA A C 1
ATOM 640 O O . ALA A 1 93 ? 9.085 -3.025 -4.314 1.00 91.69 93 ALA A O 1
ATOM 641 N N . GLY A 1 94 ? 7.163 -2.092 -3.667 1.00 92.69 94 GLY A N 1
ATOM 642 C CA . GLY A 1 94 ? 6.444 -3.325 -3.877 1.00 92.69 94 GLY A CA 1
ATOM 643 C C . GLY A 1 94 ? 4.976 -3.223 -3.565 1.00 92.69 94 GLY A C 1
ATOM 644 O O . GLY A 1 94 ? 4.429 -2.159 -3.261 1.00 92.69 94 GLY A O 1
ATOM 645 N N . PHE A 1 95 ? 4.344 -4.384 -3.618 1.00 93.56 95 PHE A N 1
ATOM 646 C CA . PHE A 1 95 ? 2.961 -4.532 -3.229 1.00 93.56 95 PHE A CA 1
ATOM 647 C C . PHE A 1 95 ? 2.724 -5.828 -2.465 1.00 93.56 95 PHE A C 1
ATOM 649 O O . PHE A 1 95 ? 3.450 -6.811 -2.608 1.00 93.56 95 PHE A O 1
ATOM 656 N N . VAL A 1 96 ? 1.661 -5.828 -1.669 1.00 93.19 96 VAL A N 1
ATOM 657 C CA . VAL A 1 96 ? 1.075 -7.027 -1.075 1.00 93.19 96 VAL A CA 1
ATOM 658 C C . VAL A 1 96 ? -0.414 -7.004 -1.365 1.00 93.19 96 VAL A C 1
ATOM 660 O O . VAL A 1 96 ? -1.084 -6.015 -1.077 1.00 93.19 96 VAL A O 1
ATOM 663 N N . LEU A 1 97 ? -0.938 -8.085 -1.929 1.00 92.06 97 LEU A N 1
ATOM 664 C CA . LEU A 1 97 ? -2.360 -8.226 -2.189 1.00 92.06 97 LEU A CA 1
ATOM 665 C C . LEU A 1 97 ? -3.017 -9.064 -1.096 1.00 92.06 97 LEU A C 1
ATOM 667 O O . LEU A 1 97 ? -2.582 -10.182 -0.801 1.00 92.06 97 LEU A O 1
ATOM 671 N N . LEU A 1 98 ? -4.083 -8.515 -0.527 1.00 90.25 98 LEU A N 1
ATOM 672 C CA . LEU A 1 98 ? -4.943 -9.161 0.447 1.00 90.25 98 LEU A CA 1
ATOM 673 C C . LEU A 1 98 ? -6.255 -9.579 -0.212 1.00 90.25 98 LEU A C 1
ATOM 675 O O . LEU A 1 98 ? -6.890 -8.778 -0.900 1.00 90.25 98 LEU A O 1
ATOM 679 N N . HIS A 1 99 ? -6.676 -10.814 0.049 1.00 89.25 99 HIS A N 1
ATOM 680 C CA . HIS A 1 99 ? -8.029 -11.273 -0.234 1.00 89.25 99 HIS A CA 1
ATOM 681 C C . HIS A 1 99 ? -8.623 -11.899 1.021 1.00 89.25 99 HIS A C 1
ATOM 683 O O . HIS A 1 99 ? -8.069 -12.857 1.557 1.00 89.25 99 HIS A O 1
ATOM 689 N N . ARG A 1 100 ? -9.742 -11.359 1.508 1.00 87.19 100 ARG A N 1
ATOM 690 C CA . ARG A 1 100 ? -10.410 -11.789 2.745 1.00 87.19 100 ARG A CA 1
ATOM 691 C C . ARG A 1 100 ? -9.447 -11.862 3.936 1.00 87.19 100 ARG A C 1
ATOM 693 O O . ARG A 1 100 ? -9.565 -12.739 4.790 1.00 87.19 100 ARG A O 1
ATOM 700 N N . GLY A 1 101 ? -8.509 -10.917 4.001 1.00 84.44 101 GLY A N 1
ATOM 701 C CA . GLY A 1 101 ? -7.469 -10.831 5.024 1.00 84.44 101 GLY A CA 1
ATOM 702 C C . GLY A 1 101 ? -6.267 -11.759 4.834 1.00 84.44 101 GLY A C 1
ATOM 703 O O . GLY A 1 101 ? -5.286 -11.610 5.558 1.00 84.44 101 GLY A O 1
ATOM 704 N N . ASP A 1 102 ? -6.285 -12.671 3.867 1.00 88.56 102 ASP A N 1
ATOM 705 C CA . ASP A 1 102 ? -5.135 -13.520 3.572 1.00 88.56 102 ASP A CA 1
ATOM 706 C C . ASP A 1 102 ? -4.217 -12.849 2.548 1.00 88.56 102 ASP A C 1
ATOM 708 O O . ASP A 1 102 ? -4.676 -12.254 1.573 1.00 88.56 102 ASP A O 1
ATOM 712 N N . VAL A 1 103 ? -2.902 -12.962 2.756 1.00 90.56 103 VAL A N 1
ATOM 713 C CA . VAL A 1 103 ? -1.919 -12.549 1.747 1.00 90.56 103 VAL A CA 1
ATOM 714 C C . VAL A 1 103 ? -1.971 -13.548 0.603 1.00 90.56 103 VAL A C 1
ATOM 716 O O . VAL A 1 103 ? -1.578 -14.701 0.766 1.00 90.56 103 VAL A O 1
ATOM 719 N N . VAL A 1 104 ? -2.448 -13.089 -0.548 1.00 91.69 104 VAL A N 1
ATOM 720 C CA . VAL A 1 104 ? -2.564 -13.905 -1.760 1.00 91.69 104 VAL A CA 1
ATOM 721 C C . VAL A 1 104 ? -1.249 -13.931 -2.517 1.00 91.69 104 VAL A C 1
ATOM 723 O O . VAL A 1 104 ? -0.809 -14.975 -2.982 1.00 91.69 104 VAL A O 1
ATOM 726 N N . THR A 1 105 ? -0.636 -12.761 -2.666 1.00 92.31 105 THR A N 1
ATOM 727 C CA . THR A 1 105 ? 0.601 -12.586 -3.417 1.00 92.31 105 THR A CA 1
ATOM 728 C C . THR A 1 105 ? 1.294 -11.310 -2.961 1.00 92.31 105 THR A C 1
ATOM 730 O O . THR A 1 105 ? 0.641 -10.361 -2.527 1.00 92.31 105 THR A O 1
ATOM 733 N N . ALA A 1 106 ? 2.613 -11.278 -3.073 1.00 93.12 106 ALA A N 1
ATOM 734 C CA . ALA A 1 106 ? 3.429 -10.113 -2.783 1.00 93.12 106 ALA A CA 1
ATOM 735 C C . ALA A 1 106 ? 4.574 -10.049 -3.785 1.00 93.12 106 ALA A C 1
ATOM 737 O O . ALA A 1 106 ? 4.983 -11.083 -4.312 1.00 93.12 106 ALA A O 1
ATOM 738 N N . HIS A 1 107 ? 5.051 -8.842 -4.059 1.00 92.81 107 HIS A N 1
ATOM 739 C CA . HIS A 1 107 ? 6.243 -8.642 -4.865 1.00 92.81 107 HIS A CA 1
ATOM 740 C C . HIS A 1 107 ? 6.998 -7.410 -4.403 1.00 92.81 107 HIS A C 1
ATOM 742 O O . HIS A 1 107 ? 6.391 -6.407 -4.018 1.00 92.81 107 HIS A O 1
ATOM 748 N N . SER A 1 108 ? 8.321 -7.493 -4.456 1.00 91.62 108 SER A N 1
ATOM 749 C CA . SER A 1 108 ? 9.223 -6.395 -4.147 1.00 91.62 108 SER A CA 1
ATOM 750 C C . SER A 1 108 ? 10.293 -6.249 -5.219 1.00 91.62 108 SER A C 1
ATOM 752 O O . SER A 1 108 ? 10.804 -7.229 -5.761 1.00 91.62 108 SER A O 1
ATOM 754 N N . TRP A 1 109 ? 10.654 -5.008 -5.494 1.00 91.25 109 TRP A N 1
ATOM 755 C CA . TRP A 1 109 ? 11.812 -4.650 -6.286 1.00 91.25 109 TRP A CA 1
ATOM 756 C C . TRP A 1 109 ? 12.815 -3.930 -5.403 1.00 91.25 109 TRP A C 1
ATOM 758 O O . TRP A 1 109 ? 12.459 -3.039 -4.633 1.00 91.25 109 TRP A O 1
ATOM 768 N N . THR A 1 110 ? 14.073 -4.304 -5.566 1.00 88.94 110 THR A N 1
ATOM 769 C CA . THR A 1 110 ? 15.241 -3.609 -5.046 1.00 88.94 110 THR A CA 1
ATOM 770 C C . THR A 1 110 ? 16.172 -3.311 -6.222 1.00 88.94 110 THR A C 1
ATOM 772 O O . THR A 1 110 ? 16.040 -3.879 -7.310 1.00 88.94 110 THR A O 1
ATOM 775 N N . THR A 1 111 ? 17.168 -2.459 -6.007 1.00 84.25 111 THR A N 1
ATOM 776 C CA . THR A 1 111 ? 18.207 -2.197 -7.017 1.00 84.25 111 THR A CA 1
ATOM 777 C C . THR A 1 111 ? 19.087 -3.410 -7.315 1.00 84.25 111 THR A C 1
ATOM 779 O O . THR A 1 111 ? 19.737 -3.455 -8.358 1.00 84.25 111 THR A O 1
ATOM 782 N N . SER A 1 112 ? 19.119 -4.403 -6.421 1.00 83.12 112 SER A N 1
ATOM 783 C CA . SER A 1 112 ? 19.843 -5.662 -6.618 1.00 83.12 112 SER A CA 1
ATOM 784 C C . SER A 1 112 ? 19.005 -6.745 -7.303 1.00 83.12 112 SER A C 1
ATOM 786 O O . SER A 1 112 ? 19.559 -7.768 -7.707 1.00 83.12 112 SER A O 1
ATOM 788 N N . GLY A 1 113 ? 17.697 -6.530 -7.472 1.00 80.38 113 GLY A N 1
ATOM 789 C CA . GLY A 1 113 ? 16.800 -7.444 -8.171 1.00 80.38 113 GLY A CA 1
ATOM 790 C C . GLY A 1 113 ? 15.398 -7.492 -7.567 1.00 80.38 113 GLY A C 1
ATOM 791 O O . GLY A 1 113 ? 15.021 -6.686 -6.725 1.00 80.38 113 GLY A O 1
ATOM 792 N N . ALA A 1 114 ? 14.597 -8.459 -8.007 1.00 80.25 114 ALA A N 1
ATOM 793 C CA . ALA A 1 114 ? 13.282 -8.705 -7.424 1.00 80.25 114 ALA A CA 1
ATOM 794 C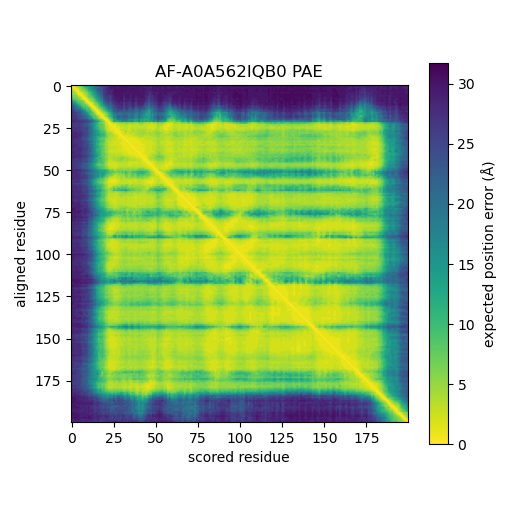 C . ALA A 1 114 ? 13.372 -9.686 -6.242 1.00 80.25 114 ALA A C 1
ATOM 796 O O . ALA A 1 114 ? 14.091 -10.685 -6.306 1.00 80.25 114 ALA A O 1
ATOM 797 N N . GLY A 1 115 ? 12.607 -9.419 -5.185 1.00 72.31 115 GLY A N 1
ATOM 798 C CA . GLY A 1 115 ? 12.360 -10.331 -4.065 1.00 72.31 115 GLY A CA 1
ATOM 799 C C . GLY A 1 115 ? 10.865 -10.628 -3.934 1.00 72.31 115 GLY A C 1
ATOM 800 O O . GLY A 1 115 ? 10.062 -9.772 -4.283 1.00 72.31 115 GLY A O 1
ATOM 801 N N . GLU A 1 116 ? 10.500 -11.805 -3.406 1.00 73.44 116 GLU A N 1
ATOM 802 C CA . GLU A 1 116 ? 9.121 -12.345 -3.390 1.00 73.44 116 GLU A CA 1
ATOM 803 C C . GLU A 1 116 ? 8.468 -12.318 -4.788 1.00 73.44 116 GLU A C 1
ATOM 805 O O . GLU A 1 116 ? 8.090 -11.276 -5.294 1.00 73.44 116 GLU A O 1
ATOM 810 N N . LEU A 1 117 ? 8.338 -13.464 -5.458 1.00 72.06 117 LEU A N 1
ATOM 811 C CA . LEU A 1 117 ? 7.752 -13.492 -6.801 1.00 72.06 117 LEU A CA 1
ATOM 812 C C . LEU A 1 117 ? 6.234 -13.572 -6.705 1.00 72.06 117 LEU A C 1
ATOM 814 O O . LEU A 1 117 ? 5.685 -14.600 -6.305 1.00 72.06 117 LEU A O 1
ATOM 818 N N . GLY A 1 118 ? 5.568 -12.485 -7.082 1.00 76.31 118 GLY A N 1
ATOM 819 C CA . GLY A 1 118 ? 4.118 -12.471 -7.131 1.00 76.31 118 GLY A CA 1
ATOM 820 C C . GLY A 1 118 ? 3.565 -13.403 -8.213 1.00 76.31 118 GLY A C 1
ATOM 821 O O . GLY A 1 118 ? 4.202 -13.625 -9.239 1.00 76.31 118 GLY A O 1
ATOM 822 N N . GLU A 1 119 ? 2.352 -13.921 -8.014 1.00 89.50 119 GLU A N 1
ATOM 823 C CA . GLU A 1 119 ? 1.618 -14.689 -9.023 1.00 89.50 119 GLU A CA 1
ATOM 824 C C . GLU A 1 119 ? 0.580 -13.786 -9.717 1.00 89.50 119 GLU A C 1
ATOM 826 O O . GLU A 1 119 ? -0.486 -13.523 -9.144 1.00 89.50 119 GLU A O 1
ATOM 831 N N . PRO A 1 120 ? 0.820 -13.323 -10.964 1.00 90.06 120 PRO A N 1
ATOM 832 C CA . PRO A 1 120 ? -0.085 -12.392 -11.644 1.00 90.06 120 PRO A CA 1
ATOM 833 C C . PRO A 1 120 ? -1.509 -12.929 -11.804 1.00 90.06 120 PRO A C 1
ATOM 835 O O . PRO A 1 120 ? -2.478 -12.178 -11.697 1.00 90.06 120 PRO A O 1
ATOM 838 N N . ALA A 1 121 ? -1.646 -14.243 -12.007 1.00 91.19 121 ALA A N 1
ATOM 839 C CA . ALA A 1 121 ? -2.941 -14.903 -12.129 1.00 91.19 121 ALA A CA 1
ATOM 840 C C . ALA A 1 121 ? -3.735 -14.859 -10.814 1.00 91.19 121 ALA A C 1
ATOM 842 O O . ALA A 1 121 ? -4.950 -14.652 -10.827 1.00 91.19 121 ALA A O 1
ATOM 843 N N . LEU A 1 122 ? -3.065 -15.015 -9.665 1.00 90.44 122 LEU A N 1
ATOM 844 C CA . LEU A 1 122 ? -3.717 -14.865 -8.366 1.00 90.44 122 LEU A CA 1
ATOM 845 C C . LEU A 1 122 ? -4.123 -13.415 -8.118 1.00 90.44 122 LEU A C 1
ATOM 847 O O . LEU A 1 122 ? -5.224 -13.176 -7.626 1.00 90.44 122 LEU A O 1
ATOM 851 N N . ALA A 1 123 ? -3.290 -12.452 -8.521 1.00 88.88 123 ALA A N 1
ATOM 852 C CA . ALA A 1 123 ? -3.631 -11.040 -8.408 1.00 88.88 123 ALA A CA 1
ATOM 853 C C . ALA A 1 123 ? -4.864 -10.662 -9.242 1.00 88.88 123 ALA A C 1
ATOM 855 O O . ALA A 1 123 ? -5.780 -10.007 -8.743 1.00 88.88 123 ALA A O 1
ATOM 856 N N . ALA A 1 124 ? -4.934 -11.120 -10.491 1.00 90.12 124 ALA A N 1
ATOM 857 C CA . ALA A 1 124 ? -6.085 -10.886 -11.358 1.00 90.12 124 ALA A CA 1
ATOM 858 C C . ALA A 1 124 ? -7.374 -11.518 -10.805 1.00 90.12 124 ALA A C 1
ATOM 860 O O . ALA A 1 124 ? -8.438 -10.901 -10.850 1.00 90.12 124 ALA A O 1
ATOM 861 N N . ARG A 1 125 ? -7.281 -12.723 -10.226 1.00 89.38 125 ARG A N 1
ATOM 862 C CA . ARG A 1 125 ? -8.416 -13.389 -9.564 1.00 89.38 125 ARG A CA 1
ATOM 863 C C . ARG A 1 125 ? -8.880 -12.636 -8.323 1.00 89.38 125 ARG A C 1
ATOM 865 O O . ARG A 1 125 ? -10.071 -12.381 -8.190 1.00 89.38 125 ARG A O 1
ATOM 872 N N . ALA A 1 126 ? -7.956 -12.267 -7.440 1.00 88.25 126 ALA A N 1
ATOM 873 C CA . ALA A 1 126 ? -8.269 -11.573 -6.193 1.00 88.25 126 ALA A CA 1
ATOM 874 C C . ALA A 1 126 ? -8.828 -10.159 -6.427 1.00 88.25 126 ALA A C 1
ATOM 876 O O . ALA A 1 126 ? -9.676 -9.704 -5.669 1.00 88.25 126 ALA A O 1
ATOM 877 N N . THR A 1 127 ? -8.414 -9.487 -7.505 1.00 86.44 127 THR A N 1
ATOM 878 C CA . THR A 1 127 ? -8.965 -8.178 -7.903 1.00 86.44 127 THR A CA 1
ATOM 879 C C . THR A 1 127 ? -10.245 -8.278 -8.737 1.00 86.44 127 THR A C 1
ATOM 881 O O . THR A 1 127 ? -10.881 -7.259 -8.992 1.00 86.44 127 THR A O 1
ATOM 884 N N . GLY A 1 128 ? -10.625 -9.475 -9.203 1.00 87.81 128 GLY A N 1
ATOM 885 C CA . GLY A 1 128 ? -11.735 -9.661 -10.143 1.00 87.81 128 GLY A CA 1
ATOM 886 C C . GLY A 1 128 ? -11.494 -9.029 -11.522 1.00 87.81 128 GLY A C 1
ATOM 887 O O . GLY A 1 128 ? -12.446 -8.796 -12.265 1.00 87.81 128 GLY A O 1
ATOM 888 N N . ARG A 1 129 ? -10.236 -8.726 -11.874 1.00 86.81 129 ARG A N 1
ATOM 889 C CA . ARG A 1 129 ? -9.855 -8.006 -13.098 1.00 86.81 129 ARG A CA 1
ATOM 890 C C . ARG A 1 129 ? -8.925 -8.875 -13.954 1.00 86.81 129 ARG A C 1
ATOM 892 O O . ARG A 1 129 ? -7.708 -8.791 -13.804 1.00 86.81 129 ARG A O 1
ATOM 899 N N . PRO A 1 130 ? -9.451 -9.675 -14.901 1.00 82.38 130 PRO A N 1
ATOM 900 C CA . PRO A 1 130 ? -8.623 -10.570 -15.717 1.00 82.38 130 PRO A CA 1
ATOM 901 C C . PRO A 1 130 ? -7.584 -9.822 -16.568 1.00 82.38 130 PRO A C 1
ATOM 903 O O . PRO A 1 130 ? -6.499 -10.341 -16.806 1.00 82.38 130 PRO A O 1
ATOM 906 N N . GLY A 1 131 ? -7.870 -8.575 -16.964 1.00 87.06 131 GLY A N 1
ATOM 907 C CA . GLY A 1 131 ? -6.929 -7.725 -17.704 1.00 87.06 131 GLY A CA 1
ATOM 908 C C . GLY A 1 131 ? -5.679 -7.304 -16.917 1.00 87.06 131 GLY A C 1
ATOM 909 O O . GLY A 1 131 ? -4.718 -6.854 -17.530 1.00 87.06 131 GLY A O 1
ATOM 910 N N . VAL A 1 132 ? -5.662 -7.472 -15.587 1.00 91.56 132 VAL A N 1
ATOM 911 C CA . VAL A 1 132 ? -4.485 -7.174 -14.751 1.00 91.56 132 VAL A CA 1
ATOM 912 C C . VAL A 1 132 ? -3.386 -8.214 -14.948 1.00 91.56 132 VAL A C 1
ATOM 914 O O . VAL A 1 132 ? -2.217 -7.861 -14.886 1.00 91.56 132 VAL A O 1
ATOM 917 N N . GLU A 1 133 ? -3.726 -9.480 -15.216 1.00 94.19 133 GLU A N 1
ATOM 918 C CA . GLU A 1 133 ? -2.740 -10.566 -15.298 1.00 94.19 133 GLU A CA 1
ATOM 919 C C . GLU A 1 133 ? -1.616 -10.307 -16.318 1.00 94.19 133 GLU A C 1
ATOM 921 O O . GLU A 1 133 ? -0.453 -10.368 -15.911 1.00 94.19 133 GLU A O 1
ATOM 926 N N . PRO A 1 134 ? -1.894 -10.045 -17.613 1.00 94.56 134 PRO A N 1
ATOM 927 C CA . PRO A 1 134 ? -0.831 -9.850 -18.596 1.00 94.56 134 PRO A CA 1
ATOM 928 C C . PRO A 1 134 ? 0.019 -8.618 -18.279 1.00 94.56 134 PRO A C 1
ATOM 930 O O . PRO A 1 134 ? 1.241 -8.712 -18.277 1.00 94.56 134 PRO A O 1
ATOM 933 N N . ALA A 1 135 ? -0.610 -7.498 -17.922 1.00 93.69 135 ALA A N 1
ATOM 934 C CA . ALA A 1 135 ? 0.109 -6.265 -17.628 1.00 93.69 135 ALA A CA 1
ATOM 935 C C . ALA A 1 135 ? 0.968 -6.379 -16.357 1.00 93.69 135 ALA A C 1
ATOM 937 O O . ALA A 1 135 ? 2.114 -5.937 -16.337 1.00 93.69 135 ALA A O 1
ATOM 938 N N . LEU A 1 136 ? 0.457 -7.044 -15.316 1.00 93.75 136 LEU A N 1
ATOM 939 C CA . LEU A 1 136 ? 1.227 -7.316 -14.109 1.00 93.75 136 LEU A CA 1
ATOM 940 C C . LEU A 1 136 ? 2.373 -8.287 -14.399 1.00 93.75 136 LEU A C 1
ATOM 942 O O . LEU A 1 136 ? 3.483 -8.040 -13.951 1.00 93.75 136 LEU A O 1
ATOM 946 N N . ARG A 1 137 ? 2.148 -9.356 -15.174 1.00 94.12 137 ARG A N 1
ATOM 947 C CA . ARG A 1 137 ? 3.218 -10.276 -15.595 1.00 94.12 137 ARG A CA 1
ATOM 948 C C . ARG A 1 137 ? 4.345 -9.528 -16.303 1.00 94.12 137 ARG A C 1
ATOM 950 O O . ARG A 1 137 ? 5.506 -9.724 -15.949 1.00 94.12 137 ARG A O 1
ATOM 957 N N . ASP A 1 138 ? 3.995 -8.678 -17.262 1.00 92.88 138 ASP A N 1
ATOM 958 C CA . ASP A 1 138 ? 4.967 -7.887 -18.012 1.00 92.88 138 ASP A CA 1
ATOM 959 C C . ASP A 1 138 ? 5.727 -6.930 -17.096 1.00 92.88 138 ASP A C 1
ATOM 961 O O . ASP A 1 138 ? 6.936 -6.786 -17.242 1.00 92.88 138 ASP A O 1
ATOM 965 N N . LEU A 1 139 ? 5.051 -6.306 -16.128 1.00 92.44 139 LEU A N 1
ATOM 966 C CA . LEU A 1 139 ? 5.677 -5.438 -15.133 1.00 92.44 139 LEU A CA 1
ATOM 967 C C . LEU A 1 139 ? 6.637 -6.201 -14.207 1.00 92.44 139 LEU A C 1
ATOM 969 O O . LEU A 1 139 ? 7.768 -5.762 -14.008 1.00 92.44 139 LEU A O 1
ATOM 973 N N . LEU A 1 140 ? 6.223 -7.357 -13.674 1.00 91.44 140 LEU A N 1
ATOM 974 C CA . LEU A 1 140 ? 7.043 -8.180 -12.772 1.00 91.44 140 LEU A CA 1
ATOM 975 C C . LEU A 1 140 ? 8.320 -8.706 -13.442 1.00 91.44 140 LEU A C 1
ATOM 977 O O . LEU A 1 140 ? 9.312 -8.945 -12.757 1.00 91.44 140 LEU A O 1
ATOM 981 N N . ALA A 1 141 ? 8.304 -8.887 -14.764 1.00 89.50 141 ALA A N 1
ATOM 982 C CA . ALA A 1 141 ? 9.456 -9.352 -15.530 1.00 89.50 141 ALA A CA 1
ATOM 983 C C . ALA A 1 141 ? 10.511 -8.259 -15.789 1.00 89.50 141 ALA A C 1
ATOM 985 O O . ALA A 1 141 ? 11.618 -8.576 -16.232 1.00 89.50 141 ALA A O 1
ATOM 986 N N . ARG A 1 142 ? 10.195 -6.976 -15.552 1.00 88.38 142 ARG A N 1
ATOM 987 C CA . ARG A 1 142 ? 11.120 -5.873 -15.843 1.00 88.38 142 ARG A CA 1
ATOM 988 C C . ARG A 1 142 ? 12.215 -5.773 -14.774 1.00 88.38 142 ARG A C 1
ATOM 990 O O . ARG A 1 142 ? 11.926 -5.895 -13.583 1.00 88.38 142 ARG A O 1
ATOM 997 N N . PRO A 1 143 ? 13.470 -5.505 -15.176 1.00 81.31 143 PRO A N 1
ATOM 998 C CA . PRO A 1 143 ? 14.519 -5.157 -14.232 1.00 81.31 143 PRO A CA 1
ATOM 999 C C . PRO A 1 143 ? 14.215 -3.800 -13.589 1.00 81.31 143 PRO A C 1
ATOM 1001 O O . PRO A 1 143 ? 13.838 -2.850 -14.275 1.00 81.31 143 PRO A O 1
ATOM 1004 N N . ALA A 1 144 ? 14.438 -3.703 -12.283 1.00 78.81 144 ALA A N 1
ATOM 1005 C CA . ALA A 1 144 ? 14.166 -2.498 -11.513 1.00 78.81 144 ALA A CA 1
AT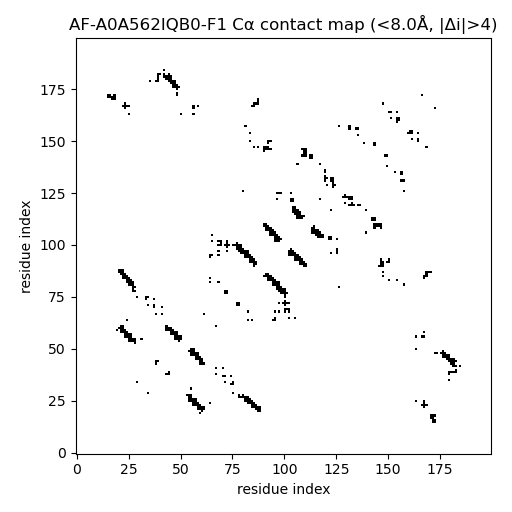OM 1006 C C . ALA A 1 144 ? 15.465 -1.781 -11.136 1.00 78.81 144 ALA A C 1
ATOM 1008 O O . ALA A 1 144 ? 15.914 -1.825 -9.994 1.00 78.81 144 ALA A O 1
ATOM 1009 N N . ALA A 1 145 ? 16.081 -1.113 -12.116 1.00 81.69 145 ALA A N 1
ATOM 1010 C CA . ALA A 1 145 ? 17.189 -0.195 -11.837 1.00 81.69 145 ALA A CA 1
ATOM 1011 C C . ALA A 1 145 ? 16.735 0.978 -10.944 1.00 81.69 145 ALA A C 1
ATOM 1013 O O . ALA A 1 145 ? 17.518 1.485 -10.144 1.00 81.69 145 ALA A O 1
ATOM 1014 N N . ASP A 1 146 ? 15.458 1.353 -11.059 1.00 87.69 146 ASP A N 1
ATOM 1015 C CA . ASP A 1 146 ? 14.748 2.259 -10.162 1.00 87.69 146 ASP A CA 1
ATOM 1016 C C . ASP A 1 146 ? 13.409 1.619 -9.742 1.00 87.69 146 ASP A C 1
ATOM 1018 O O . ASP A 1 146 ? 12.425 1.694 -10.483 1.00 87.69 146 ASP A O 1
ATOM 1022 N N . PRO A 1 147 ? 13.350 0.957 -8.574 1.00 89.31 147 PRO A N 1
ATOM 1023 C CA . PRO A 1 147 ? 12.123 0.346 -8.065 1.00 89.31 147 PRO A CA 1
ATOM 1024 C C . PRO A 1 147 ? 10.946 1.309 -7.894 1.00 89.31 147 PRO A C 1
ATOM 1026 O O . PRO A 1 147 ? 9.797 0.902 -8.083 1.00 89.31 147 PRO A O 1
ATOM 1029 N N . LEU A 1 148 ? 11.199 2.585 -7.581 1.00 90.38 148 LEU A N 1
ATOM 1030 C CA . LEU A 1 148 ? 10.131 3.567 -7.368 1.00 90.38 148 LEU A CA 1
ATOM 1031 C C . LEU A 1 148 ? 9.386 3.885 -8.673 1.00 90.38 148 LEU A C 1
ATOM 1033 O O . LEU A 1 148 ? 8.194 4.197 -8.637 1.00 90.38 148 LEU A O 1
ATOM 1037 N N . ALA A 1 149 ? 10.043 3.722 -9.826 1.00 90.75 149 ALA A N 1
ATOM 1038 C CA . ALA A 1 149 ? 9.444 3.936 -11.142 1.00 90.75 149 ALA A CA 1
ATOM 1039 C C . ALA A 1 149 ? 8.298 2.957 -11.469 1.00 90.75 149 ALA A C 1
ATOM 1041 O O . ALA A 1 149 ? 7.493 3.239 -12.355 1.00 90.75 149 ALA A O 1
ATOM 1042 N N . HIS A 1 150 ? 8.179 1.831 -10.754 1.00 91.44 150 HIS A N 1
ATOM 1043 C CA . HIS A 1 150 ? 7.078 0.876 -10.938 1.00 91.44 150 HIS A CA 1
ATOM 1044 C C . HIS A 1 150 ? 5.791 1.268 -10.195 1.00 91.44 150 HIS A C 1
ATOM 1046 O O . HIS A 1 150 ? 4.722 0.742 -10.510 1.00 91.44 150 HIS A O 1
ATOM 1052 N N . LEU A 1 151 ? 5.856 2.192 -9.228 1.00 91.69 151 LEU A N 1
ATOM 1053 C CA . LEU A 1 151 ? 4.705 2.561 -8.396 1.00 91.69 151 LEU A CA 1
ATOM 1054 C C . LEU A 1 151 ? 3.521 3.151 -9.183 1.00 91.69 151 LEU A C 1
ATOM 1056 O O . LEU A 1 151 ? 2.396 2.744 -8.888 1.00 91.69 151 LEU A O 1
ATOM 1060 N N . PRO A 1 152 ? 3.708 4.050 -10.175 1.00 92.94 152 PRO A N 1
ATOM 1061 C CA . PRO A 1 152 ? 2.586 4.580 -10.950 1.00 92.94 152 PRO A CA 1
ATOM 1062 C C . PRO A 1 152 ? 1.827 3.493 -11.713 1.00 92.94 152 PRO A C 1
ATOM 1064 O O . PRO A 1 152 ? 0.605 3.419 -11.632 1.00 92.94 152 PRO A O 1
ATOM 1067 N N . GLU A 1 153 ? 2.549 2.586 -12.374 1.00 93.31 153 GLU A N 1
ATOM 1068 C CA . GLU A 1 153 ? 1.937 1.492 -13.134 1.00 93.31 153 GLU A CA 1
ATOM 1069 C C . GLU A 1 153 ? 1.209 0.502 -12.212 1.00 93.31 153 GLU A C 1
ATOM 1071 O O . GLU A 1 153 ? 0.116 0.043 -12.537 1.00 93.31 153 GLU A O 1
ATOM 1076 N N . LEU A 1 154 ? 1.748 0.223 -11.018 1.00 92.44 154 LEU A N 1
ATOM 1077 C CA . LEU A 1 154 ? 1.043 -0.570 -10.002 1.00 92.44 154 LEU A CA 1
ATOM 1078 C C . LEU A 1 154 ? -0.229 0.115 -9.512 1.00 92.44 154 LEU A C 1
ATOM 1080 O O . LEU A 1 154 ? -1.254 -0.549 -9.346 1.00 92.44 154 LEU A O 1
ATOM 1084 N N . ALA A 1 155 ? -0.169 1.423 -9.266 1.00 91.31 155 ALA A N 1
ATOM 1085 C CA . ALA A 1 155 ? -1.333 2.175 -8.830 1.00 91.31 155 ALA A CA 1
ATOM 1086 C C . ALA A 1 155 ? -2.442 2.123 -9.885 1.00 91.31 155 ALA A C 1
ATOM 1088 O O . ALA A 1 155 ? -3.575 1.783 -9.547 1.00 91.31 155 ALA A O 1
ATOM 1089 N N . ASP A 1 156 ? -2.109 2.321 -11.160 1.00 92.50 156 ASP A N 1
ATOM 1090 C CA . ASP A 1 156 ? -3.065 2.226 -12.264 1.00 92.50 156 ASP A CA 1
ATOM 1091 C C . ASP A 1 156 ? -3.656 0.811 -12.399 1.00 92.50 156 ASP A C 1
ATOM 1093 O O . ASP A 1 156 ? -4.879 0.634 -12.503 1.00 92.50 156 ASP A O 1
ATOM 1097 N N . LEU A 1 157 ? -2.810 -0.224 -12.325 1.00 92.88 157 LEU A N 1
ATOM 1098 C CA . LEU A 1 157 ? -3.245 -1.622 -12.405 1.00 92.88 157 LEU A CA 1
ATOM 1099 C C . LEU A 1 157 ? -4.228 -1.985 -11.294 1.00 92.88 157 LEU A C 1
ATOM 1101 O O . LEU A 1 157 ? -5.236 -2.649 -11.553 1.00 92.88 157 LEU A O 1
ATOM 1105 N N . PHE A 1 158 ? -3.973 -1.524 -10.071 1.00 89.94 158 PHE A N 1
ATOM 1106 C CA . PHE A 1 158 ? -4.808 -1.831 -8.913 1.00 89.94 158 PHE A CA 1
ATOM 1107 C C . PHE A 1 158 ? -5.898 -0.790 -8.630 1.00 89.94 158 PHE A C 1
ATOM 1109 O O . PHE A 1 158 ? -6.717 -1.009 -7.742 1.00 89.94 158 PHE A O 1
ATOM 1116 N N . GLY A 1 159 ? -5.979 0.289 -9.414 1.00 88.56 159 GLY A N 1
ATOM 1117 C CA . GLY A 1 159 ? -6.964 1.357 -9.217 1.00 88.56 159 GLY A CA 1
ATOM 1118 C C . GLY A 1 159 ? -6.722 2.184 -7.950 1.00 88.56 159 GLY A C 1
ATOM 1119 O O . GLY A 1 159 ? -7.671 2.685 -7.350 1.00 88.56 159 GLY A O 1
ATOM 1120 N N . VAL A 1 160 ? -5.465 2.300 -7.519 1.00 88.44 160 VAL A N 1
ATOM 1121 C CA . VAL A 1 160 ? -5.066 3.178 -6.418 1.00 88.44 160 VAL A CA 1
ATOM 1122 C C . VAL A 1 160 ? -5.048 4.629 -6.915 1.00 88.44 160 VAL A C 1
ATOM 1124 O O . VAL A 1 160 ? -4.505 4.891 -7.988 1.00 88.44 160 VAL A O 1
ATOM 1127 N N . PRO A 1 161 ? -5.596 5.596 -6.156 1.00 85.50 161 PRO A N 1
ATOM 1128 C CA . PRO A 1 161 ? -5.568 7.000 -6.553 1.00 85.50 161 PRO A CA 1
ATOM 1129 C C . PRO A 1 161 ? -4.140 7.529 -6.744 1.00 85.50 161 PRO A C 1
ATOM 1131 O O . PRO A 1 161 ? -3.300 7.396 -5.854 1.00 85.50 161 PRO A O 1
ATOM 1134 N N . ALA A 1 162 ? -3.887 8.223 -7.857 1.00 84.69 162 ALA A N 1
ATOM 1135 C CA . ALA A 1 162 ? -2.575 8.807 -8.161 1.00 84.69 162 ALA A CA 1
ATOM 1136 C C . ALA A 1 162 ? -2.084 9.810 -7.096 1.00 84.69 162 ALA A C 1
ATOM 1138 O O . ALA A 1 162 ? -0.879 9.968 -6.910 1.00 84.69 162 ALA A O 1
ATOM 1139 N N . ALA A 1 163 ? -3.005 10.442 -6.354 1.00 84.62 163 ALA A N 1
ATOM 1140 C CA . ALA A 1 163 ? -2.698 11.345 -5.239 1.00 84.62 163 ALA A CA 1
ATOM 1141 C C . ALA A 1 163 ? -1.909 10.671 -4.095 1.00 84.62 163 ALA A C 1
ATOM 1143 O O . ALA A 1 163 ? -1.193 11.347 -3.362 1.00 84.62 163 ALA A O 1
ATOM 1144 N N . VAL A 1 164 ? -1.966 9.338 -3.987 1.00 86.00 164 VAL A N 1
ATOM 1145 C CA . VAL A 1 164 ? -1.217 8.566 -2.984 1.00 86.00 164 VAL A CA 1
ATOM 1146 C C . VAL A 1 164 ? 0.273 8.467 -3.324 1.00 86.00 164 VAL A C 1
ATOM 1148 O O . VAL A 1 164 ? 1.104 8.362 -2.423 1.00 86.00 164 VAL A O 1
ATOM 1151 N N . LEU A 1 165 ? 0.641 8.497 -4.609 1.00 88.38 165 LEU A N 1
ATOM 1152 C CA . LEU A 1 165 ? 2.021 8.254 -5.042 1.00 88.38 165 LEU A CA 1
ATOM 1153 C C . LEU A 1 165 ? 3.013 9.272 -4.459 1.00 88.38 165 LEU A C 1
ATOM 1155 O O . LEU A 1 165 ? 4.005 8.828 -3.878 1.00 88.38 165 LEU A O 1
ATOM 1159 N N . PRO A 1 166 ? 2.743 10.597 -4.497 1.00 86.69 166 PRO A N 1
ATOM 1160 C CA . PRO A 1 166 ? 3.598 11.573 -3.833 1.00 86.69 166 PRO A CA 1
ATOM 1161 C C . PRO A 1 166 ? 3.801 11.288 -2.347 1.00 86.69 166 PRO A C 1
ATOM 1163 O O . PRO A 1 166 ? 4.896 11.511 -1.851 1.00 86.69 166 PRO A O 1
ATOM 1166 N N . LEU A 1 167 ? 2.792 10.770 -1.637 1.00 85.81 167 LEU A N 1
ATOM 1167 C CA . LEU A 1 167 ? 2.906 10.452 -0.211 1.00 85.81 167 LEU A CA 1
ATOM 1168 C C . LEU A 1 167 ? 3.795 9.240 0.061 1.00 85.81 167 LEU A C 1
ATOM 1170 O O . LEU A 1 167 ? 4.478 9.204 1.084 1.00 85.81 167 LEU A O 1
ATOM 1174 N N . LEU A 1 168 ? 3.793 8.255 -0.840 1.00 87.06 168 LEU A N 1
ATOM 1175 C CA . LEU A 1 168 ? 4.664 7.087 -0.727 1.00 87.06 168 LEU A CA 1
ATOM 1176 C C . LEU A 1 168 ? 6.136 7.457 -0.931 1.00 87.06 168 LEU A C 1
ATOM 1178 O O . LEU A 1 168 ? 7.014 6.871 -0.303 1.00 87.06 168 LEU A O 1
ATOM 1182 N N . THR A 1 169 ? 6.408 8.440 -1.788 1.00 85.81 169 THR A N 1
ATOM 1183 C CA . THR A 1 169 ? 7.772 8.842 -2.155 1.00 85.81 169 THR A CA 1
ATOM 1184 C C . THR A 1 169 ? 8.232 10.137 -1.483 1.00 85.81 169 THR A C 1
ATOM 1186 O O . THR A 1 169 ? 9.340 10.600 -1.751 1.00 85.81 169 THR A O 1
ATOM 1189 N N . ALA A 1 170 ? 7.400 10.767 -0.649 1.00 80.88 170 ALA A N 1
ATOM 1190 C CA . ALA A 1 170 ? 7.710 12.065 -0.063 1.00 80.88 170 ALA A CA 1
ATOM 1191 C C . ALA A 1 170 ? 8.894 11.987 0.909 1.00 80.88 170 ALA A C 1
ATOM 1193 O O . ALA A 1 170 ? 8.927 11.168 1.827 1.00 80.88 170 ALA A O 1
ATOM 1194 N N . ALA A 1 171 ? 9.825 12.933 0.771 1.00 71.12 171 ALA A N 1
ATOM 1195 C CA . ALA A 1 171 ? 10.917 13.133 1.724 1.00 71.12 171 ALA A CA 1
ATOM 1196 C C . ALA A 1 171 ? 10.460 13.807 3.037 1.00 71.12 171 ALA A C 1
ATOM 1198 O O . ALA A 1 171 ? 11.212 13.847 4.012 1.00 71.12 171 ALA A O 1
ATOM 1199 N N . ALA A 1 172 ? 9.232 14.336 3.076 1.00 73.75 172 ALA A N 1
ATOM 1200 C CA . ALA A 1 172 ? 8.653 15.021 4.226 1.00 73.75 172 ALA A CA 1
ATOM 1201 C C . ALA A 1 172 ? 7.186 14.633 4.435 1.00 73.75 172 ALA A C 1
ATOM 1203 O O . ALA A 1 172 ? 6.473 14.295 3.492 1.00 73.75 172 ALA A O 1
ATOM 1204 N N . LEU A 1 173 ? 6.728 14.709 5.684 1.00 74.88 173 LEU A N 1
ATOM 1205 C CA . LEU A 1 173 ? 5.324 14.482 6.020 1.00 74.88 173 LEU A CA 1
ATOM 1206 C C . LEU A 1 173 ? 4.469 15.705 5.682 1.00 74.88 173 LEU A C 1
ATOM 1208 O O . LEU A 1 173 ? 4.901 16.829 5.948 1.00 74.88 173 LEU A O 1
ATOM 1212 N N . PRO A 1 174 ? 3.238 15.507 5.187 1.00 78.06 174 PRO A N 1
ATOM 1213 C CA . PRO A 1 174 ? 2.294 16.600 5.037 1.00 78.06 174 PRO A CA 1
ATOM 1214 C C . PRO A 1 174 ? 1.780 17.087 6.396 1.00 78.06 174 PRO A C 1
ATOM 1216 O O . PRO A 1 174 ? 1.725 16.351 7.393 1.00 78.06 174 PRO A O 1
ATOM 1219 N N . THR A 1 175 ? 1.341 18.341 6.417 1.00 75.25 175 THR A N 1
ATOM 1220 C CA . THR A 1 175 ? 0.632 18.940 7.549 1.00 75.25 175 THR A CA 1
ATOM 1221 C C . THR A 1 175 ? -0.634 18.138 7.867 1.00 75.25 175 THR A C 1
ATOM 1223 O O . THR A 1 175 ? -1.342 17.703 6.964 1.00 75.25 175 THR A O 1
ATOM 1226 N N . GLY A 1 176 ? -0.927 17.925 9.154 1.00 76.12 176 GLY A N 1
ATOM 1227 C CA . GLY A 1 176 ? -2.087 17.132 9.590 1.00 76.12 176 GLY A CA 1
ATOM 1228 C C . GLY A 1 176 ? -1.821 15.630 9.751 1.00 76.12 176 GLY A C 1
ATOM 1229 O O . GLY A 1 176 ? -2.734 14.883 10.096 1.00 76.12 176 GLY A O 1
ATOM 1230 N N . SER A 1 177 ? -0.573 15.187 9.566 1.00 84.56 177 SER A N 1
ATOM 1231 C CA . SER A 1 177 ? -0.150 13.820 9.888 1.00 84.56 177 SER A CA 1
ATOM 1232 C C . SER A 1 177 ? -0.417 13.476 11.362 1.00 84.56 177 SER A C 1
ATOM 1234 O O . SER A 1 177 ? -0.056 14.228 12.270 1.00 84.56 177 SER A O 1
ATOM 1236 N N . VAL A 1 178 ? -0.994 12.301 11.617 1.00 86.19 178 VAL A N 1
ATOM 1237 C CA . VAL A 1 178 ? -1.339 11.822 12.963 1.00 86.19 178 VAL A CA 1
ATOM 1238 C C . VAL A 1 178 ? -0.260 10.876 13.471 1.00 86.19 178 VAL A C 1
ATOM 1240 O O . VAL A 1 178 ? 0.051 9.868 12.840 1.00 86.19 178 VAL A O 1
ATOM 1243 N N . ARG A 1 179 ? 0.316 11.172 14.637 1.00 86.25 179 ARG A N 1
ATOM 1244 C CA . ARG A 1 179 ? 1.377 10.345 15.221 1.00 86.25 179 ARG A CA 1
ATOM 1245 C C . ARG A 1 179 ? 0.831 9.007 15.726 1.00 86.25 179 ARG A C 1
ATOM 1247 O O . ARG A 1 179 ? -0.078 8.974 16.550 1.00 86.25 179 ARG A O 1
ATOM 1254 N N . VAL A 1 180 ? 1.484 7.917 15.329 1.00 84.50 180 VAL A N 1
ATOM 1255 C CA . VAL A 1 180 ? 1.299 6.569 15.880 1.00 84.50 180 VAL A CA 1
ATOM 1256 C C . VAL A 1 180 ? 2.471 6.262 16.813 1.00 84.50 180 VAL A C 1
ATOM 1258 O O . VAL A 1 180 ? 3.593 6.036 16.343 1.00 84.50 180 VAL A O 1
ATOM 1261 N N . PRO A 1 181 ? 2.271 6.282 18.142 1.00 80.88 181 PRO A N 1
ATOM 1262 C CA . PRO A 1 181 ? 3.335 5.944 19.074 1.00 80.88 181 PRO A CA 1
ATOM 1263 C C . PRO A 1 181 ? 3.606 4.439 19.042 1.00 80.88 181 PRO A C 1
ATOM 1265 O O . PRO A 1 181 ? 2.671 3.642 18.971 1.00 80.88 181 PRO A O 1
ATOM 1268 N N . VAL A 1 182 ? 4.878 4.051 19.163 1.00 79.56 182 VAL A N 1
ATOM 1269 C CA . VAL A 1 182 ? 5.249 2.653 19.417 1.00 79.56 182 VAL A CA 1
ATOM 1270 C C . VAL A 1 182 ? 4.667 2.256 20.770 1.00 79.56 182 VAL A C 1
ATOM 1272 O O . VAL A 1 182 ? 4.920 2.926 21.775 1.00 79.56 182 VAL A O 1
ATOM 1275 N N . ALA A 1 183 ? 3.900 1.167 20.821 1.00 73.81 183 ALA A N 1
ATOM 1276 C CA . ALA A 1 183 ? 3.433 0.649 22.098 1.00 73.81 183 ALA A CA 1
ATOM 1277 C C . ALA A 1 183 ? 4.637 0.199 22.949 1.00 73.81 183 ALA A C 1
ATOM 1279 O O . ALA A 1 183 ? 5.537 -0.471 22.428 1.00 73.81 183 ALA A O 1
ATOM 1280 N N . PRO A 1 184 ? 4.676 0.509 24.259 1.00 60.06 184 PRO A N 1
ATOM 1281 C CA . PRO A 1 184 ? 5.720 -0.013 25.130 1.00 60.06 184 PRO A CA 1
ATOM 1282 C C . PRO A 1 184 ? 5.692 -1.541 25.057 1.00 60.06 184 PRO A C 1
ATOM 1284 O O . PRO A 1 184 ? 4.647 -2.160 25.280 1.00 60.06 184 PRO A O 1
ATOM 1287 N N . ARG A 1 185 ? 6.831 -2.152 24.698 1.00 54.66 185 ARG A N 1
ATOM 1288 C CA . ARG A 1 185 ? 6.967 -3.607 24.545 1.00 54.66 185 ARG A CA 1
ATOM 1289 C C . ARG A 1 185 ? 6.531 -4.288 25.842 1.00 54.66 185 ARG A C 1
ATOM 1291 O O . ARG A 1 185 ? 7.299 -4.353 26.796 1.00 54.66 185 ARG A O 1
ATOM 1298 N N . ARG A 1 186 ? 5.306 -4.821 25.888 1.00 51.47 186 ARG A N 1
ATOM 1299 C CA . ARG A 1 186 ? 4.902 -5.726 26.966 1.00 51.47 186 ARG A CA 1
ATOM 1300 C C . ARG A 1 186 ? 5.588 -7.071 26.718 1.00 51.47 186 ARG A C 1
ATOM 1302 O O . ARG A 1 186 ? 5.316 -7.693 25.685 1.00 51.47 186 ARG A O 1
ATOM 1309 N N . PRO A 1 187 ? 6.463 -7.543 27.618 1.00 42.41 187 PRO A N 1
ATOM 1310 C CA . PRO A 1 187 ? 7.079 -8.851 27.466 1.00 42.41 187 PRO A CA 1
ATOM 1311 C C . PRO A 1 187 ? 5.972 -9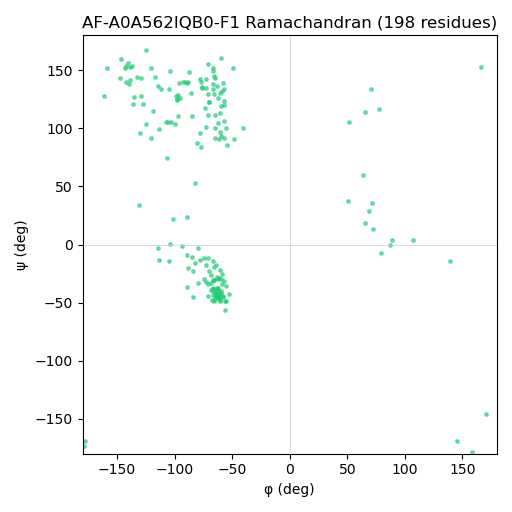.910 27.570 1.00 42.41 187 PRO A C 1
ATOM 1313 O O . PRO A 1 187 ? 5.358 -10.065 28.619 1.00 42.41 187 PRO A O 1
ATOM 1316 N N . GLY A 1 188 ? 5.659 -10.604 26.468 1.00 46.56 188 GLY A N 1
ATOM 1317 C CA . GLY A 1 188 ? 4.889 -11.854 26.537 1.00 46.56 188 GLY A CA 1
ATOM 1318 C C . GLY A 1 188 ? 3.806 -12.126 25.488 1.00 46.56 188 GLY A C 1
ATOM 1319 O O . GLY A 1 188 ? 3.395 -13.276 25.394 1.00 46.56 188 GLY A O 1
ATOM 1320 N N . ARG A 1 189 ? 3.339 -11.162 24.675 1.00 49.75 189 ARG A N 1
ATOM 1321 C CA . ARG A 1 189 ? 2.193 -11.418 23.756 1.00 49.75 189 ARG A CA 1
ATOM 1322 C C . ARG A 1 189 ? 2.512 -11.591 22.266 1.00 49.75 189 ARG A C 1
ATOM 1324 O O . ARG A 1 189 ? 1.685 -12.131 21.544 1.00 49.75 189 ARG A O 1
ATOM 1331 N N . LEU A 1 190 ? 3.709 -11.236 21.799 1.00 47.75 190 LEU A N 1
ATOM 1332 C CA . LEU A 1 190 ? 4.063 -11.329 20.368 1.00 47.75 190 LEU A CA 1
ATOM 1333 C C . LEU A 1 190 ? 4.273 -12.765 19.849 1.00 47.75 190 LEU A C 1
ATOM 1335 O O . LEU A 1 190 ? 4.210 -12.995 18.644 1.00 47.75 190 LEU A O 1
ATOM 1339 N N . ARG A 1 191 ? 4.476 -13.755 20.730 1.00 46.75 191 ARG A N 1
ATOM 1340 C CA . ARG A 1 191 ? 4.699 -15.150 20.305 1.00 46.75 191 ARG A CA 1
ATOM 1341 C C . ARG A 1 191 ? 3.456 -15.831 19.720 1.00 46.75 191 ARG A C 1
ATOM 1343 O O . ARG A 1 191 ? 3.624 -16.768 18.949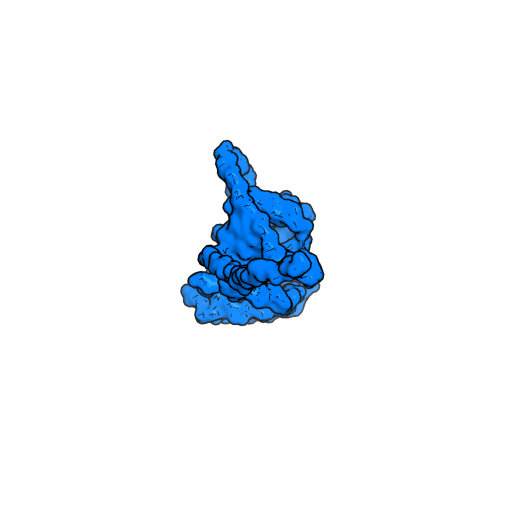 1.00 46.75 191 ARG A O 1
ATOM 1350 N N . SER A 1 192 ? 2.237 -15.376 20.025 1.00 48.00 192 SER A N 1
ATOM 1351 C CA . SER A 1 192 ? 1.024 -16.029 19.503 1.00 48.00 192 SER A CA 1
ATOM 1352 C C . SER A 1 192 ? 0.624 -15.571 18.098 1.00 48.00 192 SER A C 1
ATOM 1354 O O . SER A 1 192 ? -0.059 -16.317 17.410 1.00 48.00 192 SER A O 1
ATOM 1356 N N . LEU A 1 193 ? 1.047 -14.379 17.659 1.00 49.16 193 LEU A N 1
ATOM 1357 C CA . LEU A 1 193 ? 0.686 -13.826 16.343 1.00 49.16 193 LEU A CA 1
ATOM 1358 C C . LEU A 1 193 ? 1.653 -14.240 15.221 1.00 49.16 193 LEU A C 1
ATOM 1360 O O . LEU A 1 193 ? 1.280 -14.206 14.055 1.00 49.16 193 LEU A O 1
ATOM 1364 N N . LEU A 1 194 ? 2.878 -14.659 15.560 1.00 48.94 194 LEU A N 1
ATOM 1365 C CA . LEU A 1 194 ? 3.934 -14.981 14.585 1.00 48.94 194 LEU A CA 1
ATOM 1366 C C . LEU A 1 194 ? 4.349 -16.468 14.565 1.00 48.94 194 LEU A C 1
ATOM 1368 O O . LEU A 1 194 ? 5.193 -16.848 13.761 1.00 48.94 194 LEU A O 1
ATOM 1372 N N . GLY A 1 195 ? 3.795 -17.318 15.439 1.00 45.41 195 GLY A N 1
ATOM 1373 C CA . GLY A 1 195 ? 4.374 -18.633 15.767 1.00 45.41 195 GLY A CA 1
ATOM 1374 C C . GLY A 1 195 ? 3.423 -19.833 15.731 1.00 45.41 195 GLY A C 1
ATOM 1375 O O . GLY A 1 195 ? 3.577 -20.748 16.534 1.00 45.41 195 GLY A O 1
ATOM 1376 N N . GLY A 1 196 ? 2.437 -19.850 14.834 1.00 38.12 196 GLY A N 1
ATOM 1377 C CA . GLY A 1 196 ? 1.436 -20.919 14.735 1.00 38.12 196 GLY A CA 1
ATOM 1378 C C . GLY A 1 196 ? 1.780 -22.104 13.823 1.00 38.12 196 GLY A C 1
ATOM 1379 O O . GLY A 1 196 ? 0.856 -22.763 13.360 1.00 38.12 196 GLY A O 1
ATOM 1380 N N . VAL A 1 197 ? 3.052 -22.407 13.532 1.00 43.00 197 VAL A N 1
ATOM 1381 C CA . VAL A 1 197 ? 3.405 -23.655 12.825 1.00 43.00 197 VAL A CA 1
ATOM 1382 C C . VAL A 1 197 ? 3.411 -24.800 13.837 1.00 43.00 197 VAL A C 1
ATOM 1384 O O . VAL A 1 197 ? 4.440 -25.138 14.419 1.00 43.00 197 VAL A O 1
ATOM 1387 N N . ARG A 1 198 ? 2.247 -25.420 14.057 1.00 42.59 198 ARG A N 1
ATOM 1388 C CA . ARG A 1 198 ? 2.214 -26.778 14.610 1.00 42.59 198 ARG A CA 1
ATOM 1389 C C . ARG A 1 198 ? 2.680 -27.727 13.511 1.00 42.59 198 ARG A C 1
ATOM 1391 O O . ARG A 1 198 ? 1.907 -28.059 12.617 1.00 42.59 198 ARG A O 1
ATOM 1398 N N . ARG A 1 199 ? 3.943 -28.156 13.581 1.00 42.00 199 ARG A N 1
ATOM 1399 C CA . ARG A 1 199 ? 4.362 -29.391 12.913 1.00 42.00 199 ARG A CA 1
ATOM 1400 C C . ARG A 1 199 ? 3.515 -30.524 13.500 1.00 42.00 199 ARG A C 1
ATOM 1402 O O . ARG A 1 199 ? 3.509 -30.703 14.718 1.00 42.00 199 ARG A O 1
ATOM 1409 N N . ARG A 1 200 ? 2.736 -31.184 12.646 1.00 48.94 200 ARG A N 1
ATOM 1410 C CA . ARG A 1 200 ? 2.284 -32.554 12.894 1.00 48.94 200 ARG A CA 1
ATOM 1411 C C . ARG A 1 200 ? 3.426 -33.501 12.562 1.00 48.94 200 ARG A C 1
ATOM 1413 O O . ARG A 1 200 ? 4.223 -33.131 11.670 1.00 48.94 200 ARG A O 1
#

Mean predicted aligned error: 10.72 Å

pLDDT: mean 77.2, std 16.78, range [34.75, 94.56]